Protein AF-A0A7S1FRA2-F1 (afdb_monomer)

Mean predicted aligned error: 7.59 Å

pLDDT: mean 90.01, std 19.47, range [33.03, 98.94]

Nearest PDB structures (foldseek):
  3pr7-assembly1_C  TM=8.111E-01  e=7.910E-09  Moraxella catarrhalis
  3ntn-assembly1_C  TM=6.919E-01  e=8.173E-03  Moraxella catarrhalis
  3ult-assembly2_B  TM=2.849E-01  e=5.079E-01  Lolium perenne
  3suc-assembly1_A  TM=3.340E-01  e=2.188E+00  Salasvirus phi29

Solvent-accessible surface area (backbone atoms only — not comparable to full-atom values): 10329 Å² total; per-residue (Å²): 107,67,47,54,35,88,68,21,36,63,74,50,68,43,46,31,35,6,60,7,55,58,4,27,29,50,32,34,36,49,28,38,11,51,5,39,50,3,30,27,58,27,38,32,47,28,33,7,49,5,41,50,3,28,25,55,24,35,35,46,26,34,4,54,15,45,49,2,26,26,57,24,37,34,47,25,36,5,53,4,43,52,2,29,27,57,24,36,38,41,27,36,6,51,5,46,51,2,27,28,58,24,38,32,46,26,37,9,52,5,38,50,1,32,28,59,25,39,34,44,25,34,8,50,8,44,51,2,28,26,57,23,37,34,45,24,31,5,50,16,43,50,2,26,25,45,32,35,35,45,26,34,5,51,6,46,47,1,29,26,54,25,35,35,41,27,37,10,47,6,41,49,1,32,25,56,25,35,36,45,26,34,11,56,15,42,49,1,30,28,59,26,36,34,45,28,36,15,54,4,45,47,4,35,28,69,28,40,40,50,26,37,31,62,47,62,62,23,64,47,65,55,66,60,40,64,65,86,65,88,55,65,84,74,82,57,100,87,56,101,66,87,74,76,82,74,79,70,82,77,84,81,84,87,88,134

Structure (mmCIF, N/CA/C/O backbone):
data_AF-A0A7S1FRA2-F1
#
_entry.id   AF-A0A7S1FRA2-F1
#
loop_
_atom_site.group_PDB
_atom_site.id
_atom_site.type_symbol
_atom_site.label_atom_id
_atom_site.label_alt_id
_atom_site.label_comp_id
_atom_site.label_asym_id
_atom_site.label_entity_id
_atom_site.label_seq_id
_atom_site.pdbx_PDB_ins_code
_atom_site.Cartn_x
_atom_site.Cartn_y
_atom_site.Cartn_z
_atom_site.occupancy
_atom_site.B_iso_or_equiv
_atom_site.auth_seq_id
_atom_site.auth_comp_id
_atom_site.auth_asym_id
_atom_site.auth_atom_id
_atom_site.pdbx_PDB_model_num
ATOM 1 N N . GLY A 1 1 ? 11.340 -8.658 -34.714 1.00 79.56 1 GLY A N 1
ATOM 2 C CA . GLY A 1 1 ? 12.751 -8.263 -34.506 1.00 79.56 1 GLY A CA 1
ATOM 3 C C . GLY A 1 1 ? 12.828 -7.308 -33.334 1.00 79.56 1 GLY A C 1
ATOM 4 O O . GLY A 1 1 ? 11.776 -6.976 -32.806 1.00 79.56 1 GLY A O 1
ATOM 5 N N . ASN A 1 2 ? 14.025 -6.903 -32.911 1.00 87.50 2 ASN A N 1
ATOM 6 C CA . ASN A 1 2 ? 14.169 -5.831 -31.919 1.00 87.50 2 ASN A CA 1
ATOM 7 C C . ASN A 1 2 ? 13.986 -4.463 -32.598 1.00 87.50 2 ASN A C 1
ATOM 9 O O . ASN A 1 2 ? 14.433 -4.295 -33.733 1.00 87.50 2 ASN A O 1
ATOM 13 N N . CYS A 1 3 ? 13.344 -3.517 -31.911 1.00 93.19 3 CYS A N 1
ATOM 14 C CA . CYS A 1 3 ? 12.921 -2.221 -32.446 1.00 93.19 3 CYS A CA 1
ATOM 15 C C . CYS A 1 3 ? 13.365 -1.052 -31.533 1.00 93.19 3 CYS A C 1
ATOM 17 O O . CYS A 1 3 ? 12.525 -0.496 -30.822 1.00 93.19 3 CYS A O 1
ATOM 19 N N . PRO A 1 4 ? 14.662 -0.689 -31.491 1.00 91.19 4 PRO A N 1
ATOM 20 C CA . PRO A 1 4 ? 15.100 0.586 -30.920 1.00 91.19 4 PRO A CA 1
ATOM 21 C C . PRO A 1 4 ? 14.766 1.768 -31.856 1.00 91.19 4 PRO A C 1
ATOM 23 O O . PRO A 1 4 ? 14.835 1.616 -33.078 1.00 91.19 4 PRO A O 1
ATOM 26 N N . SER A 1 5 ? 14.451 2.947 -31.310 1.00 91.38 5 SER A N 1
ATOM 27 C CA . SER A 1 5 ? 14.282 4.199 -32.074 1.00 91.38 5 SER A CA 1
ATOM 28 C C . SER A 1 5 ? 14.905 5.409 -31.372 1.00 91.38 5 SER A C 1
ATOM 30 O O . SER A 1 5 ? 14.898 5.471 -30.147 1.00 91.38 5 SER A O 1
ATOM 32 N N . GLY A 1 6 ? 15.379 6.400 -32.136 1.00 89.88 6 GLY A N 1
ATOM 33 C CA . GLY A 1 6 ? 16.029 7.590 -31.570 1.00 89.88 6 GLY A CA 1
ATOM 34 C C . GLY A 1 6 ? 17.303 7.228 -30.800 1.00 89.88 6 GLY A C 1
ATOM 35 O O . GLY A 1 6 ? 18.076 6.390 -31.261 1.00 89.88 6 GLY A O 1
ATOM 36 N N . ASP A 1 7 ? 17.476 7.812 -29.613 1.00 93.94 7 ASP A N 1
ATOM 37 C CA . ASP A 1 7 ? 18.608 7.558 -28.703 1.00 93.94 7 ASP A CA 1
ATOM 38 C C . ASP A 1 7 ? 18.431 6.281 -27.843 1.00 93.94 7 ASP A C 1
ATOM 40 O O . ASP A 1 7 ? 19.134 6.076 -26.850 1.00 93.94 7 ASP A O 1
ATOM 44 N N . ALA A 1 8 ? 17.473 5.413 -28.187 1.00 93.56 8 ALA A N 1
ATOM 45 C CA . ALA A 1 8 ? 17.188 4.187 -27.450 1.00 93.56 8 ALA A CA 1
ATOM 46 C C . ALA A 1 8 ? 18.112 3.016 -27.829 1.00 93.56 8 ALA A C 1
ATOM 48 O O . ALA A 1 8 ? 18.663 2.947 -28.929 1.00 93.56 8 ALA A O 1
ATOM 49 N N . SER A 1 9 ? 18.229 2.026 -26.939 1.00 96.19 9 SER A N 1
ATOM 50 C CA . SER A 1 9 ? 19.055 0.834 -27.170 1.00 96.19 9 SER A CA 1
ATOM 51 C C . SER A 1 9 ? 18.346 -0.481 -26.845 1.00 96.19 9 SER A C 1
ATOM 53 O O . SER A 1 9 ? 17.615 -0.606 -25.864 1.00 96.19 9 SER A O 1
ATOM 55 N N . VAL A 1 10 ? 18.609 -1.504 -27.663 1.00 95.00 10 VAL A N 1
ATOM 56 C CA . VAL A 1 10 ? 18.274 -2.901 -27.362 1.00 95.00 10 VAL A CA 1
ATOM 57 C C . VAL A 1 10 ? 19.522 -3.752 -27.587 1.00 95.00 10 VAL A C 1
ATOM 59 O O . VAL A 1 10 ? 20.010 -3.810 -28.713 1.00 95.00 10 VAL A O 1
ATOM 62 N N . THR A 1 11 ? 20.056 -4.397 -26.543 1.00 94.12 11 THR A N 1
ATOM 63 C CA . THR A 1 11 ? 21.353 -5.103 -26.638 1.00 94.12 11 THR A CA 1
ATOM 64 C C . THR A 1 11 ? 21.209 -6.541 -27.142 1.00 94.12 11 THR A C 1
ATOM 66 O O . THR A 1 11 ? 21.845 -6.918 -28.124 1.00 94.12 11 THR A O 1
ATOM 69 N N . PHE A 1 12 ? 20.364 -7.351 -26.497 1.00 93.25 12 PHE A N 1
ATOM 70 C CA . PHE A 1 12 ? 20.162 -8.766 -26.830 1.00 93.25 12 PHE A CA 1
ATOM 71 C C . PHE A 1 12 ? 18.673 -9.156 -26.811 1.00 93.25 12 PHE A C 1
ATOM 73 O O . PHE A 1 12 ? 17.787 -8.345 -26.539 1.00 93.25 12 PHE A O 1
ATOM 80 N N . GLY A 1 13 ? 18.388 -10.434 -27.076 1.00 94.38 13 GLY A N 1
ATOM 81 C CA . GLY A 1 13 ? 17.042 -10.996 -26.968 1.00 94.38 13 GLY A CA 1
ATOM 82 C C . GLY A 1 13 ? 16.200 -10.853 -28.235 1.00 94.38 13 GLY A C 1
ATOM 83 O O . GLY A 1 13 ? 16.729 -10.617 -29.324 1.00 94.38 13 GLY A O 1
ATOM 84 N N . ARG A 1 14 ? 14.885 -11.042 -28.094 1.00 97.06 14 ARG A N 1
ATOM 85 C CA . ARG A 1 14 ? 13.934 -11.121 -29.210 1.00 97.06 14 ARG A CA 1
ATOM 86 C C . ARG A 1 14 ? 12.697 -10.267 -28.943 1.00 97.06 14 ARG A C 1
ATOM 88 O O . ARG A 1 14 ? 12.144 -10.317 -27.855 1.00 97.06 14 ARG A O 1
ATOM 95 N N . GLU A 1 15 ? 12.216 -9.584 -29.981 1.00 97.38 15 GLU A N 1
ATOM 96 C CA . GLU A 1 15 ? 10.942 -8.837 -29.963 1.00 97.38 15 GLU A CA 1
ATOM 97 C C . GLU A 1 15 ? 10.902 -7.711 -28.917 1.00 97.38 15 GLU A C 1
ATOM 99 O O . GLU A 1 15 ? 9.842 -7.294 -28.477 1.00 97.38 15 GLU A O 1
ATOM 104 N N . ASN A 1 16 ? 12.062 -7.168 -28.549 1.00 97.94 16 ASN A N 1
ATOM 105 C CA . ASN A 1 16 ? 12.138 -6.059 -27.605 1.00 97.94 16 ASN A CA 1
ATOM 106 C C . ASN A 1 16 ? 11.997 -4.710 -28.323 1.00 97.94 16 ASN A C 1
ATOM 108 O O . ASN A 1 16 ? 12.571 -4.509 -29.394 1.00 97.94 16 ASN A O 1
ATOM 112 N N . THR A 1 17 ? 11.284 -3.770 -27.708 1.00 98.25 17 THR A N 1
ATOM 113 C CA . THR A 1 17 ? 11.079 -2.404 -28.207 1.00 98.25 17 THR A CA 1
ATOM 114 C C . THR A 1 17 ? 11.614 -1.398 -27.195 1.00 98.25 17 THR A C 1
ATOM 116 O O . THR A 1 17 ? 11.258 -1.459 -26.019 1.00 98.25 17 THR A O 1
ATOM 119 N N . ALA A 1 18 ? 12.442 -0.461 -27.654 1.00 98.31 18 ALA A N 1
ATOM 120 C CA . ALA A 1 18 ? 12.912 0.671 -26.858 1.00 98.31 18 ALA A CA 1
ATOM 121 C C . ALA A 1 18 ? 12.654 1.955 -27.655 1.00 98.31 18 ALA A C 1
ATOM 123 O O . ALA A 1 18 ? 13.214 2.115 -28.738 1.00 98.31 18 ALA A O 1
ATOM 124 N N . SER A 1 19 ? 11.758 2.822 -27.181 1.00 98.06 19 SER A N 1
ATOM 125 C CA . SER A 1 19 ? 11.259 3.953 -27.979 1.00 98.06 19 SER A CA 1
ATOM 126 C C . SER A 1 19 ? 11.239 5.308 -27.279 1.00 98.06 19 SER A C 1
ATOM 128 O O . SER 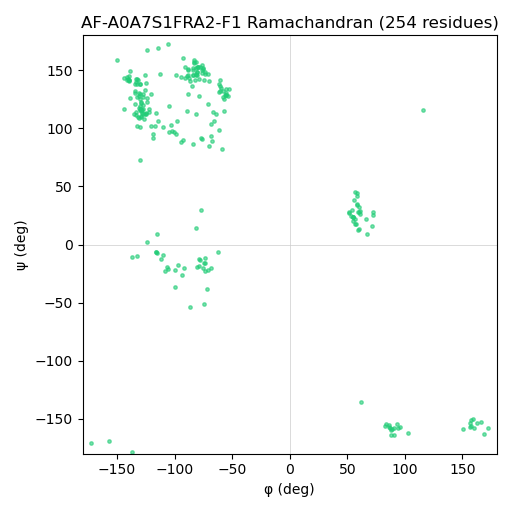A 1 19 ? 10.960 6.300 -27.942 1.00 98.06 19 SER A O 1
ATOM 130 N N . GLY A 1 20 ? 11.476 5.358 -25.965 1.00 97.19 20 GLY A N 1
ATOM 131 C CA . GLY A 1 20 ? 11.658 6.625 -25.249 1.00 97.19 20 GLY A CA 1
ATOM 132 C C . GLY A 1 20 ? 13.083 7.149 -25.410 1.00 97.19 20 GLY A C 1
ATOM 133 O O . GLY A 1 20 ? 14.008 6.355 -25.632 1.00 97.19 20 GLY A O 1
ATOM 134 N N . ASP A 1 21 ? 13.282 8.454 -25.247 1.00 97.75 21 ASP A N 1
ATOM 135 C CA . ASP A 1 21 ? 14.618 9.048 -25.332 1.00 97.75 21 ASP A CA 1
ATOM 136 C C . ASP A 1 21 ? 15.514 8.459 -24.237 1.00 97.75 21 ASP A C 1
ATOM 138 O O . ASP A 1 21 ? 15.110 8.353 -23.078 1.00 97.75 21 ASP A O 1
ATOM 142 N N . TYR A 1 22 ? 16.721 8.013 -24.598 1.00 98.19 22 TYR A N 1
ATOM 143 C CA . TYR A 1 22 ? 17.652 7.323 -23.690 1.00 98.19 22 TYR A CA 1
ATOM 144 C C . TYR A 1 22 ? 17.084 6.061 -23.011 1.00 98.19 22 TYR A C 1
ATOM 146 O O . TYR A 1 22 ? 17.577 5.639 -21.961 1.00 98.19 22 TYR A O 1
ATOM 154 N N . SER A 1 23 ? 16.042 5.446 -23.580 1.00 98.44 23 SER A N 1
ATOM 155 C CA . SER A 1 23 ? 15.497 4.189 -23.062 1.00 98.44 23 SER A CA 1
ATOM 156 C C . SER A 1 23 ? 16.378 2.985 -23.413 1.00 98.44 23 SER A C 1
ATOM 158 O O . SER A 1 23 ? 17.131 2.990 -24.392 1.00 98.44 23 SER A O 1
ATOM 160 N N . SER A 1 24 ? 16.305 1.921 -22.611 1.00 98.56 24 SER A N 1
ATOM 161 C CA . SER A 1 24 ? 17.097 0.711 -22.856 1.00 98.56 24 SER A CA 1
ATOM 162 C C . SER A 1 24 ? 16.373 -0.587 -22.513 1.00 98.56 24 SER A C 1
ATOM 164 O O . SER A 1 24 ? 15.665 -0.690 -21.511 1.00 98.56 24 SER A O 1
ATOM 166 N N . VAL A 1 25 ? 16.613 -1.614 -23.331 1.00 98.56 25 VAL A N 1
ATOM 167 C CA . VAL A 1 25 ? 16.309 -3.012 -23.007 1.00 98.56 25 VAL A CA 1
ATOM 168 C C . VAL A 1 25 ? 17.577 -3.849 -23.171 1.00 98.56 25 VAL A C 1
ATOM 170 O O . VAL A 1 25 ? 18.069 -4.040 -24.282 1.00 98.56 25 VAL A O 1
ATOM 173 N N . THR A 1 26 ? 18.128 -4.374 -22.077 1.00 97.94 26 THR A N 1
ATOM 174 C CA . THR A 1 26 ? 19.382 -5.147 -22.137 1.00 97.94 26 THR A CA 1
ATOM 175 C C . THR A 1 26 ? 19.181 -6.520 -22.787 1.00 97.94 26 THR A C 1
ATOM 177 O O . THR A 1 26 ? 20.024 -6.980 -23.554 1.00 97.94 26 THR A O 1
ATOM 180 N N . GLY A 1 27 ? 18.063 -7.196 -22.522 1.00 94.50 27 GLY A N 1
ATOM 181 C CA . GLY A 1 27 ? 17.798 -8.530 -23.060 1.00 94.50 27 GLY A CA 1
ATOM 182 C C . GLY A 1 27 ? 16.387 -9.024 -22.766 1.00 94.50 27 GLY A C 1
ATOM 183 O O . GLY A 1 27 ? 15.557 -8.278 -22.256 1.00 94.50 27 GLY A O 1
ATOM 184 N N . GLY A 1 28 ? 16.125 -10.300 -23.057 1.00 97.00 28 GLY A N 1
ATOM 185 C CA . GLY A 1 28 ? 14.833 -10.937 -22.785 1.00 97.00 28 GLY A CA 1
ATOM 186 C C . GLY A 1 28 ? 13.940 -11.100 -24.014 1.00 97.00 28 GLY A C 1
ATOM 187 O O . GLY A 1 28 ? 14.421 -11.064 -25.151 1.00 97.00 28 GLY A O 1
ATOM 188 N N . TRP A 1 29 ? 12.650 -11.325 -23.772 1.00 98.38 29 TRP A N 1
ATOM 189 C CA . TRP A 1 29 ? 11.640 -11.532 -24.809 1.00 98.38 29 TRP A CA 1
ATOM 190 C C . TRP A 1 29 ? 10.459 -10.567 -24.645 1.00 98.38 29 TRP A C 1
ATOM 192 O O . TRP A 1 29 ? 9.933 -10.422 -23.541 1.00 98.38 29 TRP A O 1
ATOM 202 N N . ASP A 1 30 ? 10.041 -9.935 -25.743 1.00 98.19 30 ASP A N 1
ATOM 203 C CA . ASP A 1 30 ? 8.799 -9.151 -25.853 1.00 98.19 30 ASP A CA 1
ATOM 204 C C . ASP A 1 30 ? 8.658 -8.019 -24.816 1.00 98.19 30 ASP A C 1
ATOM 206 O O . ASP A 1 30 ? 7.597 -7.787 -24.245 1.00 98.19 30 ASP A O 1
ATOM 210 N N . SER A 1 31 ? 9.758 -7.333 -24.493 1.00 98.38 31 SER A N 1
ATOM 211 C CA . SER A 1 31 ? 9.752 -6.239 -23.510 1.00 98.38 31 SER A CA 1
ATOM 212 C C . SER A 1 31 ? 9.695 -4.860 -24.169 1.00 98.38 31 SER A C 1
ATOM 214 O O . SER A 1 31 ? 10.274 -4.647 -25.233 1.00 98.38 31 SER A O 1
ATOM 216 N N . ILE A 1 32 ? 9.016 -3.907 -23.525 1.00 98.62 32 ILE A N 1
ATOM 217 C CA . ILE A 1 32 ? 8.743 -2.567 -24.064 1.00 98.62 32 ILE A CA 1
ATOM 218 C C . ILE A 1 32 ? 9.203 -1.485 -23.079 1.00 98.62 32 ILE A C 1
ATOM 220 O O . ILE A 1 32 ? 8.551 -1.250 -22.060 1.00 98.62 32 ILE A O 1
ATOM 224 N N . ALA A 1 33 ? 10.290 -0.790 -23.408 1.00 98.62 33 ALA A N 1
ATOM 225 C CA . ALA A 1 33 ? 10.759 0.411 -22.716 1.00 98.62 33 ALA A CA 1
ATOM 226 C C . ALA A 1 33 ? 10.377 1.657 -23.535 1.00 98.62 33 ALA A C 1
ATOM 228 O O . ALA A 1 33 ? 11.031 1.989 -24.519 1.00 98.62 33 ALA A O 1
ATOM 229 N N . SER A 1 34 ? 9.275 2.321 -23.187 1.00 98.56 34 SER A N 1
ATOM 230 C CA . SER A 1 34 ? 8.712 3.417 -23.994 1.00 98.56 34 SER A CA 1
ATOM 231 C C . SER A 1 34 ? 8.714 4.780 -23.307 1.00 98.56 34 SER A C 1
ATOM 233 O O . SER A 1 34 ? 8.309 5.755 -23.929 1.00 98.56 34 SER A O 1
ATOM 235 N N . GLY A 1 35 ? 9.093 4.855 -22.029 1.00 98.44 35 GLY A N 1
ATOM 236 C CA . GLY A 1 35 ? 9.264 6.134 -21.337 1.00 98.44 35 GLY A CA 1
ATOM 237 C C . GLY A 1 35 ? 10.676 6.687 -21.517 1.00 98.44 35 GLY A C 1
ATOM 238 O O . GLY A 1 35 ? 11.629 5.913 -21.639 1.00 98.44 35 GLY A O 1
ATOM 239 N N . ASP A 1 36 ? 10.838 8.006 -21.487 1.00 98.69 36 ASP A N 1
ATOM 240 C CA . ASP A 1 36 ? 12.174 8.614 -21.518 1.00 98.69 36 ASP A CA 1
ATOM 241 C C . ASP A 1 36 ? 12.979 8.167 -20.298 1.00 98.69 36 ASP A C 1
ATOM 243 O O . ASP A 1 36 ? 12.439 8.080 -19.193 1.00 98.69 36 ASP A O 1
ATOM 247 N N . TYR A 1 37 ? 14.256 7.850 -20.487 1.00 98.69 37 TYR A N 1
ATOM 248 C CA . TYR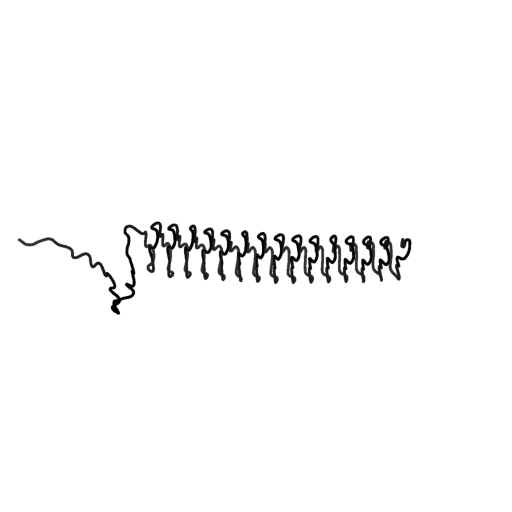 A 1 37 ? 15.145 7.285 -19.468 1.00 98.69 37 TYR A CA 1
ATOM 249 C C . TYR A 1 37 ? 14.632 5.978 -18.836 1.00 98.69 37 TYR A C 1
ATOM 251 O O . TYR A 1 37 ? 15.073 5.594 -17.750 1.00 98.69 37 TYR A O 1
ATOM 259 N N . SER A 1 38 ? 13.679 5.289 -19.475 1.00 98.75 38 SER A N 1
ATOM 260 C CA . SER A 1 38 ? 13.175 4.013 -18.968 1.00 98.75 38 SER A CA 1
ATOM 261 C C . SER A 1 38 ? 14.153 2.868 -19.225 1.00 98.75 38 SER A C 1
ATOM 263 O O . SER A 1 38 ? 14.913 2.873 -20.195 1.00 98.75 38 SER A O 1
ATOM 265 N N . SER A 1 39 ? 14.149 1.859 -18.356 1.00 98.81 39 SER A N 1
ATOM 266 C CA . SER A 1 39 ? 15.063 0.721 -18.486 1.00 98.81 39 SER A CA 1
ATOM 267 C C . SER A 1 39 ? 14.409 -0.614 -18.161 1.00 98.81 39 SER A C 1
ATOM 269 O O . SER A 1 39 ? 13.625 -0.741 -17.218 1.00 98.81 39 SER A O 1
ATOM 271 N N . ILE A 1 40 ? 14.770 -1.632 -18.941 1.00 98.81 40 ILE A N 1
ATOM 272 C CA . ILE A 1 40 ? 14.440 -3.029 -18.673 1.00 98.81 40 ILE A CA 1
ATOM 273 C C . ILE A 1 40 ? 15.713 -3.867 -18.767 1.00 98.81 40 ILE A C 1
ATOM 275 O O . ILE A 1 40 ? 16.313 -3.980 -19.834 1.00 98.81 40 ILE A O 1
ATOM 279 N N . SER A 1 41 ? 16.132 -4.493 -17.666 1.00 98.44 41 SER A N 1
ATOM 280 C CA . SER A 1 41 ? 17.376 -5.285 -17.665 1.00 98.44 41 SER A CA 1
ATOM 281 C C . SER A 1 41 ? 17.204 -6.692 -18.249 1.00 98.44 41 SER A C 1
ATOM 283 O O . SER A 1 41 ? 18.185 -7.324 -18.635 1.00 98.44 41 SER A O 1
ATOM 285 N N . GLY A 1 42 ? 15.978 -7.211 -18.331 1.00 96.81 42 GLY A N 1
ATOM 286 C CA . GLY A 1 42 ? 15.727 -8.542 -18.878 1.00 96.81 42 GLY A CA 1
ATOM 287 C C . GLY A 1 42 ? 14.317 -9.065 -18.631 1.00 96.81 42 GLY A C 1
ATOM 288 O O . GLY A 1 42 ? 13.412 -8.327 -18.244 1.00 96.81 42 GLY A O 1
ATOM 289 N N . GLY A 1 43 ? 14.153 -10.378 -18.798 1.00 98.19 43 GLY A N 1
ATOM 290 C CA . GLY A 1 43 ? 12.906 -11.085 -18.513 1.00 98.19 43 GLY A CA 1
ATOM 291 C C . GLY A 1 43 ? 11.985 -11.224 -19.724 1.00 98.19 43 GLY A C 1
ATOM 292 O O . GLY A 1 43 ? 12.448 -11.282 -20.861 1.00 98.19 43 GLY A O 1
ATOM 293 N N . GLN A 1 44 ? 10.689 -11.352 -19.466 1.00 98.62 44 GLN A N 1
ATOM 294 C CA . GLN A 1 44 ? 9.686 -11.644 -20.484 1.00 98.62 44 GLN A CA 1
ATOM 295 C C . GLN A 1 44 ? 8.470 -10.730 -20.324 1.00 98.62 44 GLN A C 1
ATOM 297 O O . GLN A 1 44 ? 7.900 -10.660 -19.238 1.00 98.62 44 GLN A O 1
ATOM 302 N N . VAL A 1 45 ? 8.022 -10.098 -21.413 1.00 98.56 45 VAL A N 1
ATOM 303 C CA . VAL A 1 45 ? 6.767 -9.321 -21.463 1.00 98.56 45 VAL A CA 1
ATOM 304 C C . VAL A 1 45 ? 6.754 -8.180 -20.430 1.00 98.56 45 VAL A C 1
ATOM 306 O O . VAL A 1 45 ? 5.734 -7.860 -19.828 1.00 98.56 45 VAL A O 1
ATOM 309 N N . ASN A 1 46 ? 7.910 -7.571 -20.164 1.00 98.81 46 ASN A N 1
ATOM 310 C CA . ASN A 1 46 ? 8.018 -6.474 -19.204 1.00 98.81 46 ASN A CA 1
ATOM 311 C C . ASN A 1 46 ? 7.754 -5.126 -19.883 1.00 98.81 46 ASN A C 1
ATOM 313 O O . ASN A 1 46 ? 8.131 -4.920 -21.036 1.00 98.81 46 ASN A O 1
ATOM 317 N N . LYS A 1 47 ? 7.146 -4.181 -19.161 1.00 98.88 47 LYS A N 1
ATOM 318 C CA . LYS A 1 47 ? 6.835 -2.842 -19.669 1.00 98.88 47 LYS A CA 1
ATOM 319 C C . LYS A 1 47 ? 7.335 -1.751 -18.727 1.00 98.88 47 LYS A C 1
ATOM 321 O O . LYS A 1 47 ? 6.905 -1.678 -17.581 1.00 98.88 47 LYS A O 1
ATOM 326 N N . ALA A 1 48 ? 8.182 -0.867 -19.234 1.00 98.81 48 ALA A N 1
ATOM 327 C CA . ALA A 1 48 ? 8.632 0.347 -18.561 1.00 98.81 48 ALA A CA 1
ATOM 328 C C . ALA A 1 48 ? 8.190 1.548 -19.411 1.00 98.81 48 ALA A C 1
ATOM 330 O O . ALA A 1 48 ? 8.852 1.921 -20.376 1.00 98.81 48 ALA A O 1
ATOM 331 N N . SER A 1 49 ? 7.005 2.095 -19.131 1.00 98.75 49 SER A N 1
ATOM 332 C CA . SER A 1 49 ? 6.385 3.132 -19.974 1.00 98.75 49 SER A CA 1
ATOM 333 C C . SER A 1 49 ? 6.334 4.518 -19.341 1.00 98.75 49 SER A C 1
ATOM 335 O O . SER A 1 49 ? 5.969 5.471 -20.020 1.00 98.75 49 SER A O 1
ATOM 337 N N . GLY A 1 50 ? 6.667 4.642 -18.056 1.00 98.62 50 GLY A N 1
ATOM 338 C CA . GLY A 1 50 ? 6.802 5.942 -17.402 1.00 98.62 50 GLY A CA 1
ATOM 339 C C . GLY A 1 50 ? 8.182 6.555 -17.638 1.00 98.62 50 GLY A C 1
ATOM 340 O O . GLY A 1 50 ? 9.167 5.829 -17.792 1.00 98.62 50 GLY A O 1
ATOM 341 N N . GLN A 1 51 ? 8.279 7.883 -17.620 1.00 98.81 51 GLN A N 1
ATOM 342 C CA . GLN A 1 51 ? 9.581 8.553 -17.606 1.00 98.81 51 GLN A CA 1
ATOM 343 C C . GLN A 1 51 ? 10.380 8.128 -16.362 1.00 98.81 51 GLN A C 1
ATOM 345 O O . GLN A 1 51 ? 9.831 8.053 -15.259 1.00 98.81 51 GLN A O 1
ATOM 350 N N . SER A 1 52 ? 11.661 7.814 -16.544 1.00 98.81 52 SER A N 1
ATOM 351 C CA . SER A 1 52 ? 12.566 7.281 -15.517 1.00 98.81 52 SER A CA 1
ATOM 352 C C . SER A 1 52 ? 12.044 6.012 -14.827 1.00 98.81 52 SER A C 1
ATOM 354 O O . SER A 1 52 ? 12.403 5.731 -13.683 1.00 98.81 52 SER A O 1
ATOM 356 N N . SER A 1 53 ? 11.157 5.259 -15.487 1.00 98.88 53 SER A N 1
ATOM 357 C CA . SER A 1 53 ? 10.646 3.997 -14.948 1.00 98.88 53 SER A CA 1
ATOM 358 C C . SER A 1 53 ? 11.631 2.849 -15.157 1.00 98.88 53 SER A C 1
ATOM 360 O O . SER A 1 53 ? 12.430 2.853 -16.095 1.00 98.88 53 SER A O 1
ATOM 362 N N . SER A 1 54 ? 11.589 1.843 -14.289 1.00 98.88 54 SER A N 1
ATOM 363 C CA . SER A 1 54 ? 12.500 0.700 -14.390 1.00 98.88 54 SER A CA 1
ATOM 364 C C . SER A 1 54 ? 11.822 -0.628 -14.093 1.00 98.88 54 SER A C 1
ATOM 366 O O . SER A 1 54 ? 11.000 -0.743 -13.182 1.00 98.88 54 SER A O 1
ATOM 368 N N . VAL A 1 55 ? 12.206 -1.653 -14.852 1.00 98.88 55 VAL A N 1
ATOM 369 C CA . VAL A 1 55 ? 11.887 -3.050 -14.555 1.00 98.88 55 VAL A CA 1
ATOM 370 C C . VAL A 1 55 ? 13.168 -3.879 -14.607 1.00 98.88 55 VAL A C 1
ATOM 372 O O . VAL A 1 55 ? 13.724 -4.116 -15.676 1.00 98.88 55 VAL A O 1
ATOM 375 N N . SER A 1 56 ? 13.662 -4.356 -13.464 1.00 98.69 56 SER A N 1
ATOM 376 C CA . SER A 1 56 ? 14.940 -5.092 -13.437 1.00 98.69 56 SER A CA 1
ATOM 377 C C . SER A 1 56 ? 14.842 -6.511 -14.015 1.00 98.69 56 SER A C 1
ATOM 379 O O . SER A 1 56 ? 15.858 -7.121 -14.329 1.00 98.69 56 SER A O 1
ATOM 381 N N . GLY A 1 57 ? 13.638 -7.066 -14.168 1.00 98.06 57 GLY A N 1
ATOM 382 C CA . GLY A 1 57 ? 13.446 -8.386 -14.764 1.00 98.06 57 GLY A CA 1
ATOM 383 C C . GLY A 1 57 ? 12.104 -9.022 -14.421 1.00 98.06 57 GLY A C 1
ATOM 384 O O . GLY A 1 57 ? 11.153 -8.342 -14.038 1.00 98.06 57 GLY A O 1
ATOM 385 N N . GLY A 1 58 ? 12.037 -10.350 -14.530 1.00 98.69 58 GLY A N 1
ATOM 386 C CA . GLY A 1 58 ? 10.836 -11.133 -14.230 1.00 98.69 58 GLY A CA 1
ATOM 387 C C . GLY A 1 58 ? 9.896 -11.297 -15.426 1.00 98.69 58 GLY A C 1
ATOM 388 O O . GLY A 1 58 ? 10.334 -11.184 -16.572 1.00 98.69 58 GLY A O 1
ATOM 389 N N . ILE A 1 59 ? 8.629 -11.614 -15.157 1.00 98.88 59 ILE A N 1
ATOM 390 C CA . ILE A 1 59 ? 7.626 -11.942 -16.180 1.00 98.88 59 ILE A CA 1
ATOM 391 C C . ILE A 1 59 ? 6.422 -11.009 -16.038 1.00 98.88 59 ILE A C 1
ATOM 393 O O . ILE A 1 59 ? 5.804 -10.954 -14.978 1.00 98.88 59 ILE A O 1
ATOM 397 N N . SER A 1 60 ? 6.036 -10.325 -17.112 1.00 98.75 60 SER A N 1
ATOM 398 C CA . SER A 1 60 ? 4.811 -9.516 -17.162 1.00 98.75 60 SER A CA 1
ATOM 399 C C . SER A 1 60 ? 4.738 -8.405 -16.109 1.00 98.75 60 SER A C 1
ATOM 401 O O . SER A 1 60 ? 3.662 -8.099 -15.597 1.00 98.75 60 SER A O 1
ATOM 403 N N . ASN A 1 61 ? 5.872 -7.796 -15.764 1.00 98.94 61 ASN A N 1
ATOM 404 C CA . ASN A 1 61 ? 5.919 -6.665 -14.841 1.00 98.94 61 ASN A CA 1
ATOM 405 C C . ASN A 1 61 ? 5.721 -5.339 -15.585 1.00 98.94 61 ASN A C 1
ATOM 407 O O . ASN A 1 61 ? 6.209 -5.167 -16.699 1.00 98.94 61 ASN A O 1
ATOM 411 N N . THR A 1 62 ? 5.030 -4.385 -14.964 1.00 98.94 62 THR A N 1
ATOM 412 C CA . THR A 1 62 ? 4.748 -3.064 -15.540 1.00 98.94 62 THR A CA 1
ATOM 413 C C . THR A 1 62 ? 5.120 -1.944 -14.570 1.00 98.94 62 THR A C 1
ATOM 415 O O . THR A 1 62 ? 4.573 -1.871 -13.473 1.00 98.94 62 THR A O 1
ATOM 418 N N . ALA A 1 63 ? 5.991 -1.034 -15.000 1.00 98.94 63 ALA A N 1
ATOM 419 C CA . ALA A 1 63 ? 6.261 0.253 -14.366 1.00 98.94 63 ALA A CA 1
ATOM 420 C C . ALA A 1 63 ? 5.797 1.372 -15.317 1.00 98.94 63 ALA A C 1
ATOM 422 O O . ALA A 1 63 ? 6.398 1.588 -16.370 1.00 98.94 63 ALA A O 1
ATOM 423 N N . SER A 1 64 ? 4.677 2.038 -15.018 1.00 98.81 64 SER A N 1
ATOM 424 C CA . SER A 1 64 ? 3.978 2.888 -16.000 1.00 98.81 64 SER A CA 1
ATOM 425 C C . SER A 1 64 ? 3.916 4.377 -15.671 1.00 98.81 64 SER A C 1
ATOM 427 O O . SER A 1 64 ? 3.447 5.146 -16.505 1.00 98.81 64 SER A O 1
ATOM 429 N N . ALA A 1 65 ? 4.364 4.795 -14.488 1.00 98.81 65 ALA A N 1
ATOM 430 C CA . ALA A 1 65 ? 4.342 6.192 -14.046 1.00 98.81 65 ALA A CA 1
ATOM 431 C C . ALA A 1 65 ? 5.753 6.770 -13.860 1.00 98.81 65 ALA A C 1
ATOM 433 O O . ALA A 1 65 ? 6.745 6.035 -13.886 1.00 98.81 65 ALA A O 1
ATOM 434 N N . PHE A 1 66 ? 5.845 8.090 -13.670 1.00 98.88 66 PHE A N 1
ATOM 435 C C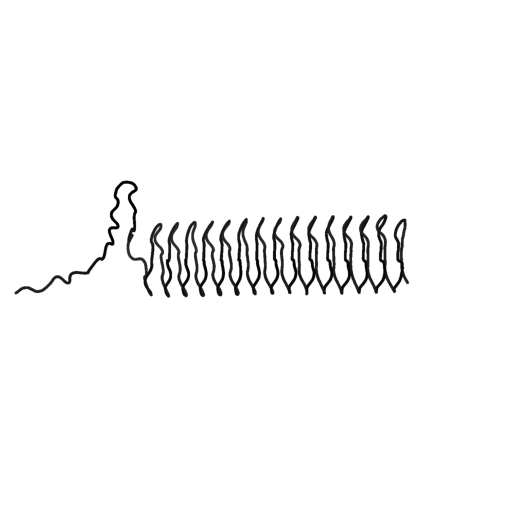A . PHE A 1 66 ? 7.118 8.779 -13.447 1.00 98.88 66 PHE A CA 1
ATOM 436 C C . PHE A 1 66 ? 7.875 8.182 -12.256 1.00 98.88 66 PHE A C 1
ATOM 438 O O . PHE A 1 66 ? 7.304 8.040 -11.170 1.00 98.88 66 PHE A O 1
ATOM 445 N N . ALA A 1 67 ? 9.148 7.845 -12.470 1.00 98.88 67 ALA A N 1
ATOM 446 C CA . ALA A 1 67 ? 10.038 7.257 -11.467 1.00 98.88 67 ALA A CA 1
ATOM 447 C C . ALA A 1 67 ? 9.452 6.016 -10.755 1.00 98.88 67 ALA A C 1
ATOM 449 O O . ALA A 1 67 ? 9.769 5.746 -9.597 1.00 98.88 67 ALA A O 1
ATOM 450 N N . SER A 1 68 ? 8.570 5.271 -11.431 1.00 98.94 68 SER A N 1
ATOM 451 C CA . SER A 1 68 ? 8.035 4.005 -10.918 1.00 98.94 68 SER A CA 1
ATOM 452 C C . SER A 1 68 ? 9.019 2.855 -11.139 1.00 98.94 68 SER A C 1
ATOM 454 O O . SER A 1 68 ? 9.777 2.847 -12.110 1.00 98.94 68 SER A O 1
ATOM 456 N N . SER A 1 69 ? 9.025 1.864 -10.249 1.00 98.94 69 SER A N 1
ATOM 457 C CA . SER A 1 69 ? 9.973 0.748 -10.343 1.00 98.94 69 SER A CA 1
ATOM 458 C C . SER A 1 69 ? 9.367 -0.601 -9.982 1.00 98.94 69 SER A C 1
ATOM 460 O O . SER A 1 69 ? 8.573 -0.725 -9.047 1.00 98.94 69 SER A O 1
ATOM 462 N N . VAL A 1 70 ? 9.790 -1.635 -10.709 1.00 98.94 70 VAL A N 1
ATOM 463 C CA . VAL A 1 70 ? 9.554 -3.033 -10.350 1.00 98.94 70 VAL A CA 1
ATOM 464 C C . VAL A 1 70 ? 10.873 -3.800 -10.383 1.00 98.94 70 VAL A C 1
ATOM 466 O O . VAL A 1 70 ? 11.475 -3.967 -11.441 1.00 98.94 70 VAL A O 1
ATOM 469 N N . SER A 1 71 ? 11.339 -4.312 -9.244 1.00 98.81 71 SER A N 1
ATOM 470 C CA . SER A 1 71 ? 12.642 -5.003 -9.194 1.00 98.81 71 SER A CA 1
ATOM 471 C C . SER A 1 71 ? 12.596 -6.448 -9.716 1.00 98.81 71 SER A C 1
ATOM 473 O O . SER A 1 71 ? 13.638 -7.054 -9.943 1.00 98.81 71 SER A O 1
ATOM 475 N N . GLY A 1 72 ? 11.411 -7.029 -9.923 1.00 98.38 72 GLY A N 1
ATOM 476 C CA . GLY A 1 72 ? 11.261 -8.370 -10.493 1.00 98.38 72 GLY A CA 1
ATOM 477 C C . GLY A 1 72 ? 9.928 -9.032 -10.151 1.00 98.38 72 GLY A C 1
ATOM 478 O O . GLY A 1 72 ? 8.948 -8.362 -9.834 1.00 98.38 72 GLY A O 1
ATOM 479 N N . GLY A 1 73 ? 9.898 -10.367 -10.184 1.00 98.75 73 GLY A N 1
ATOM 480 C CA . GLY A 1 73 ? 8.701 -11.164 -9.890 1.00 98.75 73 GLY A CA 1
ATOM 481 C C . GLY A 1 73 ? 7.807 -11.398 -11.110 1.00 98.75 73 GLY A C 1
ATOM 482 O O . GLY A 1 73 ? 8.290 -11.349 -12.243 1.00 98.75 73 GLY A O 1
ATOM 483 N N . ALA A 1 74 ? 6.529 -11.691 -10.874 1.00 98.88 74 ALA A N 1
ATOM 484 C CA . ALA A 1 74 ? 5.555 -11.988 -11.917 1.00 98.88 74 ALA A CA 1
ATOM 485 C C . ALA A 1 74 ? 4.302 -11.113 -11.790 1.00 98.88 74 ALA A C 1
ATOM 487 O O . ALA A 1 74 ? 3.694 -11.045 -10.724 1.00 98.88 74 ALA A O 1
ATOM 488 N N . GLY A 1 75 ? 3.888 -10.465 -12.880 1.00 98.81 75 GLY A N 1
ATOM 489 C CA . GLY A 1 75 ? 2.611 -9.748 -12.949 1.00 98.81 75 GLY A CA 1
ATOM 490 C C . GLY A 1 75 ? 2.502 -8.518 -12.042 1.00 98.81 75 GLY A C 1
ATOM 491 O O . GLY A 1 75 ? 1.389 -8.143 -11.679 1.00 98.81 75 GLY A O 1
ATOM 492 N N . ASN A 1 76 ? 3.617 -7.919 -11.620 1.00 98.94 76 ASN A N 1
ATOM 493 C CA . ASN A 1 76 ? 3.602 -6.765 -10.721 1.00 98.94 76 ASN A CA 1
ATOM 494 C C . ASN A 1 76 ? 3.345 -5.453 -11.480 1.00 98.94 76 ASN A C 1
ATOM 496 O O . ASN A 1 76 ? 3.811 -5.276 -12.604 1.00 98.94 76 ASN A O 1
ATOM 500 N N . LEU A 1 77 ? 2.644 -4.514 -10.844 1.00 98.94 77 LEU A N 1
ATOM 501 C CA . LEU A 1 77 ? 2.271 -3.213 -11.397 1.00 98.94 77 LEU A CA 1
ATOM 502 C C . LEU A 1 77 ? 2.688 -2.077 -10.454 1.00 98.94 77 LEU A C 1
ATOM 504 O O . LEU A 1 77 ? 2.150 -1.956 -9.356 1.00 98.94 77 LEU A O 1
ATOM 508 N N . ALA A 1 78 ? 3.591 -1.211 -10.908 1.00 98.94 78 ALA A N 1
ATOM 509 C CA . ALA A 1 78 ? 3.909 0.075 -10.292 1.00 98.94 78 ALA A CA 1
ATOM 510 C C . ALA A 1 78 ? 3.396 1.204 -11.203 1.00 98.94 78 ALA A C 1
ATOM 512 O O . ALA A 1 78 ? 3.991 1.506 -12.238 1.00 98.94 78 ALA A O 1
ATOM 513 N N . SER A 1 79 ? 2.254 1.800 -10.861 1.00 98.88 79 SER A N 1
ATOM 514 C CA . SER A 1 79 ? 1.562 2.786 -11.708 1.00 98.88 79 SER A CA 1
ATOM 515 C C . SER A 1 79 ? 1.310 4.132 -11.028 1.00 98.88 79 SER A C 1
ATOM 517 O O . SER A 1 79 ? 0.692 5.005 -11.631 1.00 98.88 79 SER A O 1
ATOM 519 N N . GLY A 1 80 ? 1.770 4.312 -9.788 1.00 98.88 80 GLY A N 1
ATOM 520 C CA . GLY A 1 80 ? 1.807 5.613 -9.120 1.00 98.88 80 GLY A CA 1
ATOM 521 C C . GLY A 1 80 ? 3.130 6.344 -9.362 1.00 98.88 80 GLY A C 1
ATOM 522 O O . GLY A 1 80 ? 4.170 5.715 -9.568 1.00 98.88 80 GLY A O 1
ATOM 523 N N . TYR A 1 81 ? 3.122 7.675 -9.310 1.00 98.88 81 TYR A N 1
ATOM 524 C CA . TYR A 1 81 ? 4.359 8.468 -9.324 1.00 98.88 81 TYR A CA 1
ATOM 525 C C . TYR A 1 81 ? 5.238 8.059 -8.141 1.00 98.88 81 TYR A C 1
ATOM 527 O O . TYR A 1 81 ? 4.720 7.939 -7.033 1.00 98.88 81 TYR A O 1
ATOM 535 N N . TYR A 1 82 ? 6.531 7.816 -8.370 1.00 98.88 82 TYR A N 1
ATOM 536 C CA . TYR A 1 82 ? 7.478 7.328 -7.352 1.00 98.88 82 TYR A CA 1
ATOM 537 C C . TYR A 1 82 ? 7.082 5.996 -6.685 1.00 98.88 82 TYR A C 1
ATOM 539 O O . TYR A 1 82 ? 7.572 5.665 -5.605 1.00 98.88 82 TYR A O 1
ATOM 547 N N . SER A 1 83 ? 6.167 5.233 -7.291 1.00 98.94 83 SER A N 1
ATOM 548 C CA . SER A 1 83 ? 5.731 3.954 -6.729 1.00 98.94 83 SER A CA 1
ATOM 549 C C . SER A 1 83 ? 6.772 2.854 -6.927 1.00 98.94 83 SER A C 1
ATOM 551 O O . SER A 1 83 ? 7.545 2.866 -7.889 1.00 98.94 83 SER A O 1
ATOM 553 N N . SER A 1 84 ? 6.788 1.872 -6.028 1.00 98.94 84 SER A N 1
ATOM 554 C CA . SER A 1 84 ? 7.713 0.743 -6.138 1.00 98.94 84 SER A CA 1
ATOM 555 C C . SER A 1 84 ? 7.081 -0.594 -5.772 1.00 98.94 84 SER A C 1
ATOM 557 O O . SER A 1 84 ? 6.313 -0.715 -4.815 1.00 98.94 84 SER A O 1
ATOM 559 N N . VAL A 1 85 ? 7.453 -1.626 -6.527 1.00 98.94 85 VAL A N 1
ATOM 560 C CA . VAL A 1 85 ? 7.212 -3.024 -6.169 1.00 98.94 85 VAL A CA 1
ATOM 561 C C . VAL A 1 85 ? 8.538 -3.779 -6.189 1.00 98.94 85 VAL A C 1
ATOM 563 O O . VAL A 1 85 ? 9.135 -3.976 -7.245 1.00 98.94 85 VAL A O 1
ATOM 566 N N . SER A 1 86 ? 9.015 -4.245 -5.035 1.00 98.81 86 SER A N 1
ATOM 567 C CA . SER A 1 86 ? 10.318 -4.931 -4.968 1.00 98.81 86 SER A CA 1
ATOM 568 C C . SER A 1 86 ? 10.284 -6.360 -5.532 1.00 98.81 86 SER A C 1
ATOM 570 O O . SER A 1 86 ? 11.327 -6.936 -5.819 1.00 98.81 86 SER A O 1
ATOM 572 N N . GLY A 1 87 ? 9.101 -6.957 -5.705 1.00 98.31 87 GLY A N 1
ATOM 573 C CA . GLY A 1 87 ? 8.940 -8.266 -6.338 1.00 98.31 87 GLY A CA 1
ATOM 574 C C . GLY A 1 87 ? 7.649 -8.976 -5.937 1.00 98.31 87 GLY A C 1
ATOM 575 O O . GLY A 1 87 ? 6.693 -8.350 -5.480 1.00 98.31 87 GLY A O 1
ATOM 576 N N . GLY A 1 88 ? 7.633 -10.305 -6.072 1.00 98.69 88 GLY A N 1
ATOM 577 C CA . GLY A 1 88 ? 6.484 -11.149 -5.730 1.00 98.69 88 GLY A CA 1
ATOM 578 C C . GLY A 1 88 ? 5.558 -11.447 -6.912 1.00 98.69 88 GLY A C 1
ATOM 579 O O . GLY A 1 88 ? 5.998 -11.393 -8.059 1.00 98.69 88 GLY A O 1
ATOM 580 N N . ASP A 1 89 ? 4.307 -11.804 -6.616 1.00 98.88 89 ASP A N 1
ATOM 581 C CA . ASP A 1 89 ? 3.305 -12.263 -7.591 1.00 98.88 89 ASP A CA 1
ATOM 582 C C . ASP A 1 89 ? 2.050 -11.374 -7.574 1.00 98.88 89 ASP A C 1
ATOM 584 O O . ASP A 1 89 ? 1.298 -11.354 -6.597 1.00 98.88 89 ASP A O 1
ATOM 588 N N . VAL A 1 90 ? 1.786 -10.660 -8.666 1.00 98.81 90 VAL A N 1
ATOM 589 C CA . VAL A 1 90 ? 0.576 -9.845 -8.870 1.00 98.81 90 VAL A CA 1
ATOM 590 C C . VAL A 1 90 ? 0.389 -8.756 -7.804 1.00 98.81 90 VAL A C 1
ATOM 592 O O . VAL A 1 90 ? -0.701 -8.572 -7.263 1.00 98.81 90 VAL A O 1
ATOM 595 N N . ASN A 1 91 ? 1.450 -8.038 -7.446 1.00 98.94 91 ASN A N 1
ATOM 596 C CA . ASN A 1 91 ? 1.360 -6.892 -6.540 1.00 98.94 91 ASN A CA 1
ATOM 597 C C . ASN A 1 91 ? 1.095 -5.586 -7.305 1.00 98.94 91 ASN A C 1
ATOM 599 O O . ASN A 1 91 ? 1.602 -5.391 -8.403 1.00 98.94 91 ASN A O 1
ATOM 603 N N . GLU A 1 92 ? 0.328 -4.678 -6.705 1.00 98.94 92 GLU A N 1
ATOM 604 C CA . GLU A 1 92 ? -0.051 -3.378 -7.266 1.00 98.94 92 GLU A CA 1
ATOM 605 C C . GLU A 1 92 ? 0.368 -2.248 -6.311 1.00 98.94 92 GLU A C 1
ATOM 607 O O . GLU A 1 92 ? -0.085 -2.211 -5.164 1.00 98.94 92 GLU A O 1
ATOM 612 N N . ALA A 1 93 ? 1.183 -1.311 -6.794 1.00 98.94 93 ALA A N 1
ATOM 613 C CA . ALA A 1 93 ? 1.483 -0.026 -6.166 1.00 98.94 93 ALA A CA 1
ATOM 614 C C . ALA A 1 93 ? 1.024 1.104 -7.108 1.00 98.94 93 ALA A C 1
ATOM 616 O O . ALA A 1 93 ? 1.720 1.460 -8.060 1.00 98.94 93 ALA A O 1
ATOM 617 N N . SER A 1 94 ? -0.185 1.628 -6.895 1.00 98.88 94 SER A N 1
ATOM 618 C CA . SER A 1 94 ? -0.839 2.584 -7.807 1.00 98.88 94 SER A CA 1
ATOM 619 C C . SER A 1 94 ? -1.077 3.976 -7.210 1.00 98.88 94 SER A C 1
ATOM 621 O O . SER A 1 94 ? -1.433 4.897 -7.942 1.00 98.88 94 SER A O 1
ATOM 623 N N . GLY A 1 95 ? -0.825 4.170 -5.912 1.00 98.88 95 GLY A N 1
ATOM 624 C CA . GLY A 1 95 ? -0.844 5.493 -5.277 1.00 98.88 95 GLY A CA 1
ATOM 625 C C . GLY A 1 95 ? 0.468 6.269 -5.456 1.00 98.88 95 GLY A C 1
ATOM 626 O O . GLY A 1 95 ? 1.529 5.670 -5.650 1.00 98.88 95 GLY A O 1
ATOM 627 N N . PHE A 1 96 ? 0.416 7.602 -5.353 1.00 98.88 96 PHE A N 1
ATOM 628 C CA . PHE A 1 96 ? 1.616 8.452 -5.306 1.00 98.88 96 PHE A CA 1
ATOM 629 C C . PHE A 1 96 ? 2.529 8.013 -4.153 1.00 98.88 96 PHE A C 1
ATOM 631 O O . PHE A 1 96 ? 2.052 7.845 -3.035 1.00 98.88 96 PHE A O 1
ATOM 638 N N . SER A 1 97 ? 3.813 7.775 -4.419 1.00 98.88 97 SER A N 1
ATOM 639 C CA . SER A 1 97 ? 4.804 7.272 -3.454 1.00 98.88 97 SER A CA 1
ATOM 640 C C . SER A 1 97 ? 4.369 6.004 -2.702 1.00 98.88 97 SER A C 1
ATOM 642 O O . SER A 1 97 ? 4.778 5.770 -1.564 1.00 98.88 97 SER A O 1
ATOM 644 N N . SER A 1 98 ? 3.508 5.182 -3.310 1.00 98.94 98 SER A N 1
ATOM 645 C CA . SER A 1 98 ? 3.074 3.913 -2.721 1.00 98.94 98 SER A CA 1
ATOM 646 C C . SER A 1 98 ? 4.1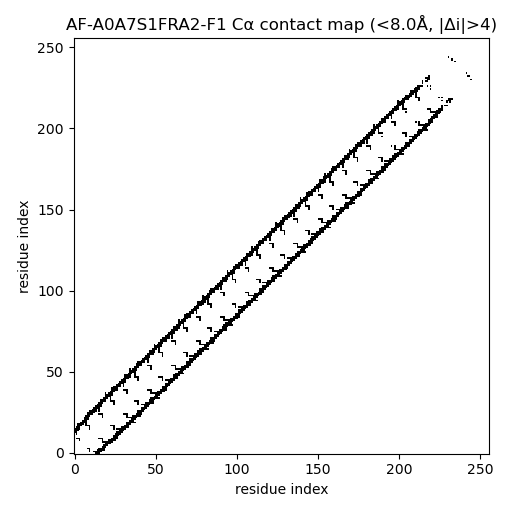16 2.810 -2.911 1.00 98.94 98 SER A C 1
ATOM 648 O O . SER A 1 98 ? 4.892 2.820 -3.869 1.00 98.94 98 SER A O 1
ATOM 650 N N . SER A 1 99 ? 4.145 1.834 -2.005 1.00 98.94 99 SER A N 1
ATOM 651 C CA . SER A 1 99 ? 5.124 0.747 -2.067 1.00 98.94 99 SER A CA 1
ATOM 652 C C . SER A 1 99 ? 4.561 -0.613 -1.673 1.00 98.94 99 SER A C 1
ATOM 654 O O . SER A 1 99 ? 3.748 -0.745 -0.752 1.00 98.94 99 SER A O 1
ATOM 656 N N . VAL A 1 100 ? 5.046 -1.647 -2.363 1.00 98.94 100 VAL A N 1
ATOM 657 C CA . VAL A 1 100 ? 4.866 -3.047 -1.979 1.00 98.94 100 VAL A CA 1
ATOM 658 C C . VAL A 1 100 ? 6.217 -3.758 -1.973 1.00 98.94 100 VAL A C 1
ATOM 660 O O . VAL A 1 100 ? 6.832 -3.955 -3.018 1.00 98.94 100 VAL A O 1
ATOM 663 N N . SER A 1 101 ? 6.679 -4.202 -0.805 1.00 98.81 101 SER A N 1
ATOM 664 C CA . SER A 1 101 ? 7.996 -4.851 -0.686 1.00 98.81 101 SER A CA 1
ATOM 665 C C . SER A 1 101 ? 8.011 -6.310 -1.166 1.00 98.81 101 SER A C 1
ATOM 667 O O . SER A 1 101 ? 9.078 -6.887 -1.352 1.00 98.81 101 SER A O 1
ATOM 669 N N . GLY A 1 102 ? 6.848 -6.931 -1.384 1.00 98.50 102 GLY A N 1
ATOM 670 C CA . GLY A 1 102 ? 6.746 -8.273 -1.960 1.00 98.50 102 GLY A CA 1
ATOM 671 C C . GLY A 1 102 ? 5.448 -8.997 -1.611 1.00 98.50 102 GLY A C 1
ATOM 672 O O . GLY A 1 102 ? 4.421 -8.383 -1.314 1.00 98.50 102 GLY A O 1
ATOM 673 N N . GLY A 1 103 ? 5.496 -10.331 -1.616 1.00 98.75 103 GLY A N 1
ATOM 674 C CA . GLY A 1 103 ? 4.335 -11.183 -1.349 1.00 98.75 103 GLY A CA 1
ATOM 675 C C . GLY A 1 103 ? 3.467 -11.410 -2.586 1.00 98.75 103 GLY A C 1
ATOM 676 O O . GLY A 1 103 ? 3.974 -11.370 -3.705 1.00 98.75 103 GLY A O 1
ATOM 677 N N . GLY A 1 104 ? 2.177 -11.690 -2.389 1.00 98.75 104 GLY A N 1
ATOM 678 C CA . GLY A 1 104 ? 1.269 -12.018 -3.489 1.00 98.75 104 GLY A CA 1
ATOM 679 C C . GLY A 1 104 ? -0.070 -11.291 -3.430 1.00 98.75 104 GLY A C 1
ATOM 680 O O . GLY A 1 104 ? -0.755 -11.339 -2.406 1.00 98.75 104 GLY A O 1
ATOM 681 N N . LYS A 1 105 ? -0.512 -10.702 -4.543 1.00 98.88 105 LYS A N 1
ATOM 682 C CA . LYS A 1 105 ? -1.834 -10.061 -4.683 1.00 98.88 105 LYS A CA 1
ATOM 683 C C . LYS A 1 105 ? -2.058 -8.881 -3.733 1.00 98.88 105 LYS A C 1
ATOM 685 O O . LYS A 1 105 ? -3.193 -8.632 -3.326 1.00 98.88 105 LYS A O 1
ATOM 690 N N . ASN A 1 106 ? -0.999 -8.183 -3.332 1.00 98.94 106 ASN A N 1
ATOM 691 C CA . ASN A 1 106 ? -1.092 -7.014 -2.456 1.00 98.94 106 ASN A CA 1
ATOM 692 C C . ASN A 1 106 ? -1.409 -5.744 -3.258 1.00 98.94 106 ASN A C 1
ATOM 694 O O . ASN A 1 106 ? -0.970 -5.615 -4.394 1.00 98.94 106 ASN A O 1
ATOM 698 N N . ARG A 1 107 ? -2.174 -4.812 -2.674 1.00 98.94 107 ARG A N 1
ATOM 699 C CA . ARG A 1 107 ? -2.628 -3.578 -3.343 1.00 98.94 107 ARG A CA 1
ATOM 700 C C . ARG A 1 107 ? -2.410 -2.335 -2.481 1.00 98.94 107 ARG A C 1
ATOM 702 O O . ARG A 1 107 ? -3.195 -2.086 -1.564 1.00 98.94 107 ARG A O 1
ATOM 709 N N . ALA A 1 108 ? -1.377 -1.556 -2.776 1.00 98.94 108 ALA A N 1
ATOM 710 C CA . ALA A 1 108 ? -1.124 -0.242 -2.193 1.00 98.94 108 ALA A CA 1
ATOM 711 C C . ALA A 1 108 ? -1.623 0.846 -3.161 1.00 98.94 108 ALA A C 1
ATOM 713 O O . ALA A 1 108 ? -0.933 1.218 -4.106 1.00 98.94 108 ALA A O 1
ATOM 714 N N . THR A 1 109 ? -2.853 1.323 -2.963 1.00 98.88 109 THR A N 1
ATOM 715 C CA . THR A 1 109 ? -3.509 2.272 -3.888 1.00 98.88 109 THR A CA 1
ATOM 716 C C . THR A 1 109 ? -3.712 3.661 -3.291 1.00 98.88 109 THR A C 1
ATOM 718 O O . THR A 1 109 ? -4.070 4.588 -4.010 1.00 98.88 109 THR A O 1
ATOM 721 N N . GLY A 1 110 ? -3.534 3.811 -1.977 1.00 98.81 110 GLY A N 1
ATOM 722 C CA . GLY A 1 110 ? -3.503 5.123 -1.339 1.00 98.81 110 GLY A CA 1
ATOM 723 C C . GLY A 1 110 ? -2.185 5.847 -1.614 1.00 98.81 110 GLY A C 1
ATOM 724 O O . GLY A 1 110 ? -1.144 5.216 -1.790 1.00 98.81 110 GLY A O 1
ATOM 725 N N . GLU A 1 111 ? -2.216 7.174 -1.627 1.00 98.88 111 GLU A N 1
ATOM 726 C CA . GLU A 1 111 ? -0.994 7.983 -1.596 1.00 98.88 111 GLU A CA 1
ATOM 727 C C . GLU A 1 111 ? -0.196 7.690 -0.315 1.00 98.88 111 GLU A C 1
ATOM 729 O O . GLU A 1 111 ? -0.776 7.545 0.762 1.00 98.88 111 GLU A O 1
ATOM 734 N N . GLU A 1 112 ? 1.121 7.540 -0.451 1.00 98.88 112 GLU A N 1
ATOM 735 C CA . GLU A 1 112 ? 2.061 7.129 0.600 1.00 98.88 112 GLU A CA 1
ATOM 736 C C . GLU A 1 112 ? 1.678 5.797 1.282 1.00 98.88 112 GLU A C 1
ATOM 738 O O . GLU A 1 112 ? 2.092 5.508 2.407 1.00 98.88 112 GLU A O 1
ATOM 743 N N . ALA A 1 113 ? 0.855 4.968 0.629 1.00 98.88 113 ALA A N 1
ATOM 744 C CA . ALA A 1 113 ? 0.449 3.685 1.181 1.00 98.88 113 ALA A CA 1
ATOM 745 C C . ALA A 1 113 ? 1.586 2.658 1.104 1.00 98.88 113 ALA A C 1
ATOM 747 O O . ALA A 1 113 ? 2.290 2.567 0.097 1.00 98.88 113 ALA A O 1
ATOM 748 N N . SER A 1 114 ? 1.727 1.831 2.139 1.00 98.94 114 SER A N 1
ATOM 749 C CA . SER A 1 114 ? 2.783 0.815 2.206 1.00 98.94 114 SER A CA 1
ATOM 750 C C . SER A 1 114 ? 2.250 -0.568 2.562 1.00 98.94 114 SER A C 1
ATOM 752 O O . SER A 1 114 ? 1.400 -0.737 3.444 1.00 98.94 114 SER A O 1
ATOM 754 N N . ILE A 1 115 ? 2.772 -1.586 1.875 1.00 98.94 115 ILE A N 1
ATOM 755 C CA . ILE A 1 115 ?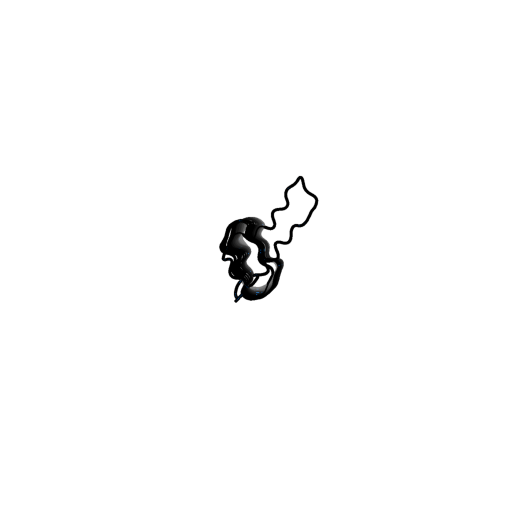 2.573 -2.991 2.232 1.00 98.94 115 ILE A CA 1
ATOM 756 C C . ILE A 1 115 ? 3.922 -3.705 2.252 1.00 98.94 115 ILE A C 1
ATOM 758 O O . ILE A 1 115 ? 4.566 -3.850 1.217 1.00 98.94 115 ILE A O 1
ATOM 762 N N . LEU A 1 116 ? 4.338 -4.217 3.413 1.00 98.81 116 LEU A N 1
ATOM 763 C CA . LEU A 1 116 ? 5.644 -4.889 3.523 1.00 98.81 116 LEU A CA 1
ATOM 764 C C . LEU A 1 116 ? 5.627 -6.330 2.984 1.00 98.81 116 LEU A C 1
ATOM 766 O O . LEU A 1 116 ? 6.674 -6.899 2.694 1.00 98.81 116 LEU A O 1
ATOM 770 N N . GLY A 1 117 ? 4.452 -6.948 2.840 1.00 98.31 117 GLY A N 1
ATOM 771 C CA . GLY A 1 117 ? 4.328 -8.268 2.226 1.00 98.31 117 GLY A CA 1
ATOM 772 C C . GLY A 1 117 ? 3.050 -9.010 2.599 1.00 98.31 117 GLY A C 1
ATOM 773 O O . GLY A 1 117 ? 2.006 -8.418 2.878 1.00 98.31 117 GLY A O 1
ATOM 774 N N . GLY A 1 118 ? 3.131 -10.342 2.610 1.00 98.69 118 GLY A N 1
ATOM 775 C CA . GLY A 1 118 ? 1.988 -11.221 2.854 1.00 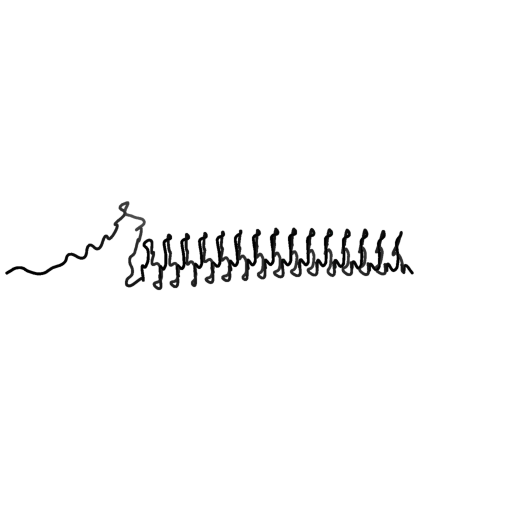98.69 118 GLY A CA 1
ATOM 776 C C . GLY A 1 118 ? 1.142 -11.460 1.602 1.00 98.69 118 GLY A C 1
ATOM 777 O O . GLY A 1 118 ? 1.644 -11.376 0.482 1.00 98.69 118 GLY A O 1
ATOM 778 N N . GLY A 1 119 ? -0.131 -11.814 1.790 1.00 98.75 119 GLY A N 1
ATOM 779 C CA . GLY A 1 119 ? -1.008 -12.231 0.698 1.00 98.75 119 GLY A CA 1
ATOM 780 C C . GLY A 1 119 ? -2.358 -11.523 0.683 1.00 98.75 119 GLY A C 1
ATOM 781 O O . GLY A 1 119 ? -3.102 -11.603 1.659 1.00 98.75 119 GLY A O 1
ATOM 782 N N . LYS A 1 120 ? -2.748 -10.942 -0.453 1.00 98.81 120 LYS A N 1
ATOM 783 C CA . LYS A 1 120 ? -4.061 -10.302 -0.650 1.00 98.81 120 LYS A CA 1
ATOM 784 C C . LYS A 1 120 ? -4.337 -9.140 0.314 1.00 98.81 120 LYS A C 1
ATOM 786 O O . LYS A 1 120 ? -5.483 -8.941 0.713 1.00 98.81 120 LYS A O 1
ATOM 791 N N . ASN A 1 121 ? -3.308 -8.405 0.727 1.00 98.94 121 ASN A N 1
ATOM 792 C CA . ASN A 1 121 ? -3.461 -7.237 1.593 1.00 98.94 121 ASN A CA 1
ATOM 793 C C . ASN A 1 121 ? -3.827 -5.983 0.782 1.00 98.94 121 ASN A C 1
ATOM 795 O O . ASN A 1 121 ? -3.558 -5.902 -0.416 1.00 98.94 121 ASN A O 1
ATOM 799 N N . SER A 1 122 ? -4.464 -4.998 1.412 1.00 98.94 122 SER A N 1
ATOM 800 C CA . SER A 1 122 ? -4.835 -3.734 0.765 1.00 98.94 122 SER A CA 1
ATOM 801 C C . SER A 1 122 ? -4.600 -2.531 1.675 1.00 98.94 122 SER A C 1
ATOM 803 O O . SER A 1 122 ? -5.149 -2.476 2.774 1.00 98.94 122 SER A O 1
ATOM 805 N N . ALA A 1 123 ? -3.848 -1.551 1.189 1.00 98.94 123 ALA A N 1
ATOM 806 C CA . ALA A 1 123 ? -3.627 -0.252 1.815 1.00 98.94 123 ALA A CA 1
ATOM 807 C C . ALA A 1 123 ? -4.201 0.821 0.873 1.00 98.94 123 ALA A C 1
ATOM 809 O O . ALA A 1 123 ? -3.647 1.097 -0.191 1.00 98.94 123 ALA A O 1
ATOM 810 N N . LEU A 1 124 ? -5.392 1.326 1.205 1.00 98.88 124 LEU A N 1
ATOM 811 C CA . LEU A 1 124 ? -6.248 2.103 0.298 1.00 98.88 124 LEU A CA 1
ATOM 812 C C . LEU A 1 124 ? -6.311 3.597 0.647 1.00 98.88 124 LEU A C 1
ATOM 814 O O . LEU A 1 124 ? -6.654 4.404 -0.210 1.00 98.88 124 LEU A O 1
ATOM 818 N N . GLY A 1 125 ? -6.028 3.964 1.898 1.00 98.69 125 GLY A N 1
ATOM 819 C CA . GLY A 1 125 ? -6.089 5.348 2.370 1.00 98.69 125 GLY A CA 1
ATOM 820 C C . GLY A 1 125 ? -4.748 6.077 2.261 1.00 98.69 125 GLY A C 1
ATOM 821 O O . GLY A 1 125 ? -3.697 5.438 2.217 1.00 98.69 125 GLY A O 1
ATOM 822 N N . TYR A 1 126 ? -4.785 7.412 2.287 1.00 98.88 126 TYR A N 1
ATOM 823 C CA . TYR A 1 126 ? -3.584 8.254 2.412 1.00 98.88 126 TYR A CA 1
ATOM 824 C C . TYR A 1 126 ? -2.758 7.845 3.642 1.00 98.88 126 TYR A C 1
ATOM 826 O O . TYR A 1 126 ? -3.326 7.768 4.737 1.00 98.88 126 TYR A O 1
ATOM 834 N N . GLN A 1 127 ? -1.460 7.579 3.482 1.00 98.88 127 GLN A N 1
ATOM 835 C CA . GLN A 1 127 ? -0.557 7.096 4.540 1.00 98.88 127 GLN A CA 1
ATOM 836 C C . GLN A 1 127 ? -1.056 5.827 5.254 1.00 98.88 127 GLN A C 1
ATOM 838 O O . GLN A 1 127 ? -0.822 5.630 6.448 1.00 98.88 127 GLN A O 1
ATOM 843 N N . SER A 1 128 ? -1.816 4.976 4.561 1.00 98.88 128 SER A N 1
ATOM 844 C CA . SER A 1 128 ? -2.265 3.706 5.136 1.00 98.88 128 SER A CA 1
ATOM 845 C C . SER A 1 128 ? -1.178 2.635 5.055 1.00 98.88 128 SER A C 1
ATOM 847 O O . SER A 1 128 ? -0.395 2.596 4.108 1.00 98.88 128 SER A O 1
ATOM 849 N N . ALA A 1 129 ? -1.130 1.743 6.044 1.00 98.94 129 ALA A N 1
ATOM 850 C CA . ALA A 1 129 ? -0.069 0.743 6.130 1.00 98.94 129 ALA A CA 1
ATOM 851 C C . ALA A 1 129 ? -0.602 -0.653 6.454 1.00 98.94 129 ALA A C 1
ATOM 853 O O . ALA A 1 129 ? -1.445 -0.830 7.339 1.00 98.94 129 ALA A O 1
ATOM 854 N N . VAL A 1 130 ? -0.056 -1.666 5.779 1.00 98.94 130 VAL A N 1
ATOM 855 C CA . VAL A 1 130 ? -0.222 -3.070 6.169 1.00 98.94 130 VAL A CA 1
ATOM 856 C C . VAL A 1 130 ? 1.140 -3.747 6.282 1.00 98.94 130 VAL A C 1
ATOM 858 O O . VAL A 1 130 ? 1.810 -3.974 5.278 1.00 98.94 130 VAL A O 1
ATOM 861 N N . SER A 1 131 ? 1.563 -4.123 7.491 1.00 98.75 131 SER A N 1
ATOM 862 C CA . SER A 1 131 ? 2.891 -4.738 7.666 1.00 98.75 131 SER A CA 1
ATOM 863 C C . SER A 1 131 ? 2.941 -6.196 7.188 1.00 98.75 131 SER A C 1
ATOM 865 O O . SER A 1 131 ? 4.014 -6.705 6.891 1.00 98.75 131 SER A O 1
ATOM 867 N N . GLY A 1 132 ? 1.803 -6.886 7.061 1.00 98.31 132 GLY A N 1
ATOM 868 C CA . GLY A 1 132 ? 1.757 -8.221 6.467 1.00 98.31 132 GLY A CA 1
ATOM 869 C C . GLY A 1 132 ? 0.483 -9.002 6.775 1.00 98.31 132 GLY A C 1
ATOM 870 O O . GLY A 1 132 ? -0.582 -8.440 7.035 1.00 98.31 132 GLY A O 1
ATOM 871 N N . GLY A 1 133 ? 0.590 -10.333 6.749 1.00 98.75 133 GLY A N 1
ATOM 872 C CA . GLY A 1 133 ? -0.529 -11.249 6.981 1.00 98.75 133 GLY A CA 1
ATOM 873 C C . GLY A 1 133 ? -1.338 -11.550 5.718 1.00 98.75 133 GLY A C 1
ATOM 874 O O . GLY A 1 133 ? -0.805 -11.499 4.607 1.00 98.75 133 GLY A O 1
ATOM 875 N N . ASN A 1 134 ? -2.609 -11.920 5.884 1.00 98.88 134 ASN A N 1
ATOM 876 C CA . ASN A 1 134 ? -3.470 -12.334 4.779 1.00 98.88 134 ASN A CA 1
ATOM 877 C C . ASN A 1 134 ? -4.827 -11.623 4.780 1.00 98.88 134 ASN A C 1
ATOM 879 O O . ASN A 1 134 ? -5.551 -11.666 5.774 1.00 98.88 134 ASN A O 1
ATOM 883 N N . LEU A 1 135 ? -5.235 -11.065 3.638 1.00 98.81 135 LEU A N 1
ATOM 884 C CA . LEU A 1 135 ? -6.541 -10.409 3.471 1.00 98.81 135 LEU A CA 1
ATOM 885 C C . LEU A 1 135 ? -6.776 -9.217 4.421 1.00 98.81 135 LEU A C 1
ATOM 887 O O . LEU A 1 135 ? -7.921 -8.929 4.772 1.00 98.81 135 LEU A O 1
ATOM 891 N N . ASN A 1 136 ? -5.721 -8.530 4.856 1.00 98.94 136 ASN A N 1
ATOM 892 C CA . ASN A 1 136 ? -5.833 -7.359 5.725 1.00 98.94 136 ASN A CA 1
ATOM 893 C C . ASN A 1 136 ? -6.103 -6.084 4.919 1.00 98.94 136 ASN A C 1
ATOM 895 O O . ASN A 1 136 ? -5.621 -5.944 3.796 1.00 98.94 136 ASN A O 1
ATOM 899 N N . ARG A 1 137 ? -6.883 -5.151 5.478 1.00 98.94 137 ARG A N 1
ATOM 900 C CA . ARG A 1 137 ? -7.291 -3.910 4.802 1.00 98.94 137 ARG A CA 1
ATOM 901 C C . ARG A 1 137 ? -7.115 -2.685 5.701 1.00 98.94 137 ARG A C 1
ATOM 903 O O . ARG A 1 137 ? -7.849 -2.538 6.675 1.00 98.94 137 ARG A O 1
ATOM 910 N N . ALA A 1 138 ? -6.216 -1.781 5.337 1.00 98.88 138 ALA A N 1
ATOM 911 C CA . ALA A 1 138 ? -6.146 -0.428 5.883 1.00 98.88 138 ALA A CA 1
ATOM 912 C C . ALA A 1 138 ? -6.851 0.520 4.898 1.00 98.88 138 ALA A C 1
ATOM 914 O O . ALA A 1 138 ? -6.380 0.723 3.781 1.00 98.88 138 ALA A O 1
ATOM 915 N N . VAL A 1 139 ? -8.051 0.995 5.240 1.00 98.81 139 VAL A N 1
ATOM 916 C CA . VAL A 1 139 ? -8.983 1.611 4.275 1.00 98.81 139 VAL A CA 1
ATOM 917 C C . VAL A 1 139 ? -8.957 3.138 4.311 1.00 98.81 139 VAL A C 1
ATOM 919 O O . VAL A 1 139 ? -9.096 3.769 3.269 1.00 98.81 139 VAL A O 1
ATOM 922 N N . ALA A 1 140 ? -8.791 3.742 5.486 1.00 98.62 140 ALA A N 1
ATOM 923 C CA . ALA A 1 140 ? -8.876 5.191 5.664 1.00 98.62 140 ALA A CA 1
ATOM 924 C C . ALA A 1 140 ? -7.506 5.853 5.858 1.00 98.62 140 ALA A C 1
ATOM 926 O O . ALA A 1 140 ? -6.479 5.186 6.005 1.00 98.62 140 ALA A O 1
ATOM 927 N N . LYS A 1 141 ? -7.500 7.191 5.869 1.00 98.88 141 LYS A N 1
ATOM 928 C CA . LYS A 1 141 ? -6.299 8.007 6.084 1.00 98.88 141 LYS A CA 1
ATOM 929 C C . LYS A 1 141 ? -5.602 7.640 7.405 1.00 98.88 141 LYS A C 1
ATOM 931 O O . LYS A 1 141 ? -6.261 7.593 8.442 1.00 98.88 141 LYS A O 1
ATOM 936 N N . VAL A 1 142 ? -4.290 7.403 7.354 1.00 98.81 142 VAL A N 1
ATOM 937 C CA . VAL A 1 142 ? -3.418 6.993 8.477 1.00 98.81 142 VAL A CA 1
ATOM 938 C C . VAL A 1 142 ? -3.914 5.726 9.196 1.00 98.81 142 VAL A C 1
ATOM 940 O O . VAL A 1 142 ? -3.643 5.514 10.373 1.00 98.81 142 VAL A O 1
ATOM 943 N N . SER A 1 143 ? -4.705 4.883 8.526 1.00 98.88 143 SER A N 1
ATOM 944 C CA . SER A 1 143 ? -5.135 3.608 9.111 1.00 98.88 143 SER A CA 1
ATOM 945 C C . SER A 1 143 ? -4.044 2.549 8.976 1.00 98.88 143 SER A C 1
ATOM 947 O O . SER A 1 143 ? -3.285 2.549 8.004 1.00 98.88 143 SER A O 1
ATOM 949 N N . SER A 1 144 ? -3.967 1.626 9.933 1.00 98.88 144 SER A N 1
ATOM 950 C CA . SER A 1 144 ? -2.934 0.592 9.922 1.00 98.88 144 SER A CA 1
ATOM 951 C C . SER A 1 144 ? -3.442 -0.783 10.335 1.00 98.88 144 SER A C 1
ATOM 953 O O . SER A 1 144 ? -4.306 -0.938 11.201 1.00 98.88 144 SER A O 1
ATOM 955 N N . VAL A 1 145 ? -2.878 -1.810 9.703 1.00 98.94 145 VAL A N 1
ATOM 956 C CA . VAL A 1 145 ? -3.021 -3.198 10.142 1.00 98.94 145 VAL A CA 1
ATOM 957 C C . VAL A 1 145 ? -1.645 -3.841 10.203 1.00 98.94 145 VAL A C 1
ATOM 959 O O . VAL A 1 145 ? -0.992 -4.011 9.179 1.00 98.94 145 VAL A O 1
ATOM 962 N N . THR A 1 146 ? -1.190 -4.238 11.386 1.00 98.75 146 THR A N 1
ATOM 963 C CA . THR A 1 146 ? 0.162 -4.800 11.515 1.00 98.75 146 THR A CA 1
ATOM 964 C C . THR A 1 146 ? 0.224 -6.222 10.952 1.00 98.75 146 THR A C 1
ATOM 966 O O . THR A 1 146 ? 1.068 -6.519 10.113 1.00 98.75 146 THR A O 1
ATOM 969 N N . ALA A 1 147 ? -0.679 -7.120 11.355 1.00 98.31 147 ALA A N 1
ATOM 970 C CA . ALA A 1 147 ? -0.637 -8.516 10.911 1.00 98.31 147 ALA A CA 1
ATOM 971 C C . ALA A 1 147 ? -2.000 -9.225 11.013 1.00 98.31 147 ALA A C 1
ATOM 973 O O . ALA A 1 147 ? -3.044 -8.619 11.264 1.00 98.31 147 ALA A O 1
ATOM 974 N N . GLY A 1 148 ? -1.989 -10.550 10.839 1.00 98.69 148 GLY A N 1
ATOM 975 C CA . GLY A 1 148 ? -3.146 -11.417 11.056 1.00 98.69 148 GLY A CA 1
ATOM 976 C C . GLY A 1 148 ? -3.931 -11.727 9.785 1.00 98.69 148 GLY A C 1
ATOM 977 O O . GLY A 1 148 ? -3.381 -11.678 8.683 1.00 98.69 148 GLY A O 1
ATOM 978 N N . GLN A 1 149 ? -5.203 -12.095 9.944 1.00 98.88 149 GLN A N 1
ATOM 979 C CA . GLN A 1 149 ? -6.059 -12.520 8.840 1.00 98.88 149 GLN A CA 1
ATOM 980 C C . GLN A 1 149 ? -7.382 -11.751 8.799 1.00 98.88 149 GLN A C 1
ATOM 982 O O . GLN A 1 149 ? -8.161 -11.805 9.749 1.00 98.88 149 GLN A O 1
ATOM 987 N N . ARG A 1 150 ? -7.729 -11.161 7.649 1.00 98.81 150 ARG A N 1
ATOM 988 C CA . ARG A 1 150 ? -9.032 -10.499 7.419 1.00 98.81 150 ARG A CA 1
ATOM 989 C C . ARG A 1 150 ? -9.326 -9.333 8.372 1.00 98.81 150 ARG A C 1
ATOM 991 O O . ARG A 1 150 ? -10.493 -9.053 8.641 1.00 98.81 150 ARG A O 1
ATOM 998 N N . ASN A 1 151 ? -8.303 -8.662 8.887 1.00 98.94 151 ASN A N 1
ATOM 999 C CA . ASN A 1 151 ? -8.477 -7.482 9.732 1.00 98.94 151 ASN A CA 1
ATOM 1000 C C . ASN A 1 151 ? -8.746 -6.236 8.879 1.00 98.94 151 ASN A C 1
ATOM 1002 O O . ASN A 1 151 ? -8.220 -6.119 7.772 1.00 98.94 151 ASN A O 1
ATOM 1006 N N . GLN A 1 152 ? -9.571 -5.314 9.376 1.00 98.88 152 GLN A N 1
ATOM 1007 C CA . GLN A 1 152 ? -9.927 -4.083 8.671 1.00 98.88 152 GLN A CA 1
ATOM 1008 C C . GLN A 1 152 ? -9.846 -2.870 9.599 1.00 98.88 152 GLN A C 1
ATOM 1010 O O . GLN A 1 152 ? -10.576 -2.801 10.585 1.00 98.88 152 GLN A O 1
ATOM 1015 N N . ALA A 1 153 ? -9.013 -1.896 9.242 1.00 98.88 153 ALA A N 1
ATOM 1016 C CA . ALA A 1 153 ? -8.984 -0.572 9.853 1.00 98.88 153 ALA A CA 1
ATOM 1017 C C . ALA A 1 153 ? -9.672 0.420 8.900 1.00 98.88 153 ALA A C 1
ATOM 1019 O O . ALA A 1 153 ? -9.116 0.778 7.862 1.00 98.88 153 ALA A O 1
ATOM 1020 N N . LYS A 1 154 ? -10.923 0.795 9.195 1.00 98.75 154 LYS A N 1
ATOM 1021 C CA . LYS A 1 154 ? -11.770 1.625 8.319 1.00 98.75 154 LYS A CA 1
ATOM 1022 C C . LYS A 1 154 ? -11.960 3.061 8.785 1.00 98.75 154 LYS A C 1
ATOM 1024 O O . LYS A 1 154 ? -12.331 3.894 7.966 1.00 98.75 154 LYS A O 1
ATOM 1029 N N . GLY A 1 155 ? -11.715 3.360 10.056 1.00 98.69 155 GLY A N 1
ATOM 1030 C CA . GLY A 1 155 ? -11.723 4.737 10.540 1.00 98.69 155 GLY A CA 1
ATOM 1031 C C . GLY A 1 155 ? -10.411 5.461 10.240 1.00 98.69 155 GLY A C 1
ATOM 1032 O O . GLY A 1 155 ? -9.348 4.842 10.167 1.00 98.69 155 GLY A O 1
ATOM 1033 N N . LYS A 1 156 ? -10.461 6.788 10.088 1.00 98.81 156 LYS A N 1
ATOM 1034 C CA . LYS A 1 156 ? -9.250 7.620 9.991 1.00 98.81 156 LYS A CA 1
ATOM 1035 C C . LYS A 1 156 ? -8.396 7.420 11.246 1.00 98.81 156 LYS A C 1
ATOM 1037 O O . LYS A 1 156 ? -8.920 7.543 12.346 1.00 98.81 156 LYS A O 1
ATOM 1042 N N . GLY A 1 157 ? -7.116 7.092 11.092 1.00 98.75 157 GLY A N 1
ATOM 1043 C CA . GLY A 1 157 ? -6.219 6.785 12.212 1.00 98.75 157 GLY A CA 1
ATOM 1044 C C . GLY A 1 157 ? -6.553 5.494 12.969 1.00 98.75 157 GLY A C 1
ATOM 1045 O O . GLY A 1 157 ? -6.008 5.275 14.045 1.00 98.75 157 GLY A O 1
ATOM 1046 N N . ALA A 1 158 ? -7.479 4.665 12.470 1.00 98.88 158 ALA A N 1
ATOM 1047 C CA . ALA A 1 158 ? -7.824 3.410 13.127 1.00 98.88 158 ALA A CA 1
ATOM 1048 C C . ALA A 1 158 ? -6.689 2.389 12.992 1.00 98.88 158 ALA A C 1
ATOM 1050 O O . ALA A 1 158 ? -6.017 2.336 11.957 1.00 98.88 158 ALA A O 1
ATOM 1051 N N . SER A 1 159 ? -6.511 1.542 14.003 1.00 98.88 159 SER A N 1
ATOM 1052 C CA . SER A 1 159 ? -5.449 0.537 14.010 1.00 98.88 159 SER A CA 1
ATOM 1053 C C . SER A 1 159 ? -5.938 -0.841 14.438 1.00 98.88 159 SER A C 1
ATOM 1055 O O . SER A 1 159 ? -6.778 -0.997 15.330 1.00 98.88 159 SER A O 1
ATOM 1057 N N . VAL A 1 160 ? -5.389 -1.868 13.789 1.00 98.88 160 VAL A N 1
ATOM 1058 C CA . VAL A 1 160 ? -5.538 -3.260 14.214 1.00 98.88 160 VAL A CA 1
ATOM 1059 C C . VAL A 1 160 ? -4.167 -3.923 14.287 1.00 98.88 160 VAL A C 1
ATOM 1061 O O . VAL A 1 160 ? -3.549 -4.190 13.256 1.00 98.88 160 VAL A O 1
ATOM 1064 N N . SER A 1 161 ? -3.691 -4.245 15.489 1.00 98.75 161 SER A N 1
ATOM 1065 C CA . SER A 1 161 ? -2.348 -4.827 15.647 1.00 98.75 161 SER A CA 1
ATOM 1066 C C . SER A 1 161 ? -2.278 -6.292 15.198 1.00 98.75 161 SER A C 1
ATOM 1068 O O . SER A 1 161 ? -1.215 -6.792 14.846 1.00 98.75 161 SER A O 1
ATOM 1070 N N . GLY A 1 162 ? -3.399 -7.018 15.167 1.00 98.12 162 GLY A N 1
ATOM 1071 C CA . GLY A 1 162 ? -3.388 -8.405 14.710 1.00 98.12 162 GLY A CA 1
ATOM 1072 C C . GLY A 1 162 ? -4.695 -9.162 14.901 1.00 98.12 162 GLY A C 1
ATOM 1073 O O . GLY A 1 162 ? -5.778 -8.588 15.024 1.00 98.12 162 GLY A O 1
ATOM 1074 N N . GLY A 1 163 ? -4.588 -10.490 14.933 1.00 98.75 163 GLY A N 1
ATOM 1075 C CA . GLY A 1 163 ? -5.721 -11.392 15.139 1.00 98.75 163 GLY A CA 1
ATOM 1076 C C . GLY A 1 163 ? -6.464 -11.749 13.853 1.00 98.75 163 GLY A C 1
ATOM 1077 O O . GLY A 1 163 ? -5.888 -11.715 12.762 1.00 98.75 163 GLY A O 1
ATOM 1078 N N . LYS A 1 164 ? -7.734 -12.142 13.980 1.00 98.88 164 LYS A N 1
ATOM 1079 C CA . LYS A 1 164 ? -8.551 -12.608 12.858 1.00 98.88 164 LYS A CA 1
ATOM 1080 C C . LYS A 1 164 ? -9.901 -11.907 12.803 1.00 98.88 164 LYS A C 1
ATOM 1082 O O . LYS A 1 164 ? -10.703 -12.030 13.721 1.00 98.88 164 LYS A O 1
ATOM 1087 N N . SER A 1 165 ? -10.215 -11.306 11.658 1.00 98.75 165 SER A N 1
ATOM 1088 C CA . SER A 1 165 ? -11.530 -10.704 11.390 1.00 98.75 165 SER A CA 1
ATOM 1089 C C . SER A 1 165 ? -11.918 -9.615 12.397 1.00 98.75 165 SER A C 1
ATOM 1091 O O . SER A 1 165 ? -13.058 -9.574 12.846 1.00 98.75 165 SER A O 1
ATOM 1093 N N . ASN A 1 166 ? -10.968 -8.758 12.771 1.00 98.88 166 ASN A N 1
ATOM 1094 C CA . ASN A 1 166 ? -11.221 -7.581 13.602 1.00 98.88 166 ASN A CA 1
ATOM 1095 C C . ASN A 1 166 ? -11.538 -6.353 12.731 1.00 98.88 166 ASN A C 1
ATOM 1097 O O . ASN A 1 166 ? -10.949 -6.188 11.663 1.00 98.88 166 ASN A O 1
ATOM 1101 N N . PHE A 1 167 ? -12.452 -5.493 13.183 1.00 98.88 167 PHE A N 1
ATOM 1102 C CA . PHE A 1 167 ? -12.951 -4.332 12.441 1.00 98.88 167 PHE A CA 1
ATOM 1103 C C . PHE A 1 167 ? -12.890 -3.059 13.299 1.00 98.88 167 PHE A C 1
ATOM 1105 O O . PHE A 1 167 ? -13.755 -2.841 14.144 1.00 98.88 167 PHE A O 1
ATOM 1112 N N . ALA A 1 168 ? -11.883 -2.217 13.077 1.00 98.88 168 ALA A N 1
ATOM 1113 C CA . ALA A 1 168 ? -11.767 -0.896 13.695 1.00 98.88 168 ALA A CA 1
ATOM 1114 C C . ALA A 1 168 ? -12.399 0.152 12.758 1.00 98.88 168 ALA A C 1
ATOM 1116 O O . ALA A 1 168 ? -11.752 0.642 11.829 1.00 98.88 168 ALA A O 1
ATOM 1117 N N . ASN A 1 169 ? -13.699 0.415 12.918 1.00 98.69 169 ASN A N 1
ATOM 1118 C CA . ASN A 1 169 ? -14.496 1.239 12.002 1.00 98.69 169 ASN A CA 1
ATOM 1119 C C . ASN A 1 169 ? -14.575 2.717 12.420 1.00 98.69 169 ASN A C 1
ATOM 1121 O O . ASN A 1 169 ? -14.719 3.578 11.554 1.00 98.69 169 ASN A O 1
ATOM 1125 N N . GLY A 1 170 ? -14.440 3.025 13.711 1.00 98.56 170 GLY A N 1
ATOM 1126 C CA . GLY A 1 170 ? -14.480 4.399 14.214 1.00 98.56 170 GLY A CA 1
ATOM 1127 C C . GLY A 1 170 ? -13.185 5.183 13.985 1.00 98.56 170 GLY A C 1
ATOM 1128 O O . GLY A 1 170 ? -12.098 4.603 13.929 1.00 98.56 170 GLY A O 1
ATOM 1129 N N . GLU A 1 171 ? -13.271 6.514 13.887 1.00 98.81 171 GLU A N 1
ATOM 1130 C CA . GLU A 1 171 ? -12.085 7.385 13.842 1.00 98.81 171 GLU A CA 1
ATOM 1131 C C . GLU A 1 171 ? -11.197 7.130 15.068 1.00 98.81 171 GLU A C 1
ATOM 1133 O O . GLU A 1 171 ? -11.672 7.139 16.206 1.00 98.81 171 GLU A O 1
ATOM 1138 N N . THR A 1 172 ? -9.904 6.891 14.839 1.00 98.69 172 THR A N 1
ATOM 1139 C CA . THR A 1 172 ? -8.889 6.572 15.860 1.00 98.69 172 THR A CA 1
ATOM 1140 C C . THR A 1 172 ? -9.273 5.401 16.771 1.00 98.69 172 THR A C 1
ATOM 1142 O O . THR A 1 172 ? -8.808 5.306 17.904 1.00 98.69 172 THR A O 1
ATOM 1145 N N . SER A 1 173 ? -10.146 4.508 16.291 1.00 98.81 173 SER A N 1
ATOM 1146 C CA . SER A 1 173 ? -10.495 3.285 17.011 1.00 98.81 173 SER A CA 1
ATOM 1147 C C . SER A 1 173 ? -9.360 2.269 16.952 1.00 98.81 173 SER A C 1
ATOM 1149 O O . SER A 1 173 ? -8.617 2.201 15.968 1.00 98.81 173 SER A O 1
ATOM 1151 N N . THR A 1 174 ? -9.220 1.466 18.002 1.00 98.88 174 THR A N 1
ATOM 1152 C CA . THR A 1 174 ? -8.102 0.527 18.131 1.00 98.88 174 THR A CA 1
ATOM 1153 C C . THR A 1 174 ? -8.585 -0.870 18.484 1.00 98.88 174 THR A C 1
ATOM 1155 O O . THR A 1 174 ? -9.477 -1.063 19.313 1.00 98.88 174 THR A O 1
ATOM 1158 N N . ILE A 1 175 ? -7.983 -1.875 17.850 1.00 98.88 175 ILE A N 1
ATOM 1159 C CA . ILE A 1 175 ? -8.141 -3.274 18.248 1.00 98.88 175 ILE A CA 1
ATOM 1160 C C . ILE A 1 175 ? -6.764 -3.923 18.336 1.00 98.88 175 ILE A C 1
ATOM 1162 O O . ILE A 1 175 ? -6.132 -4.197 17.316 1.00 98.88 175 ILE A O 1
ATOM 1166 N N . SER A 1 176 ? -6.305 -4.239 19.546 1.00 98.56 176 SER A N 1
ATOM 1167 C CA . SER A 1 176 ? -4.968 -4.827 19.722 1.00 98.56 176 SER A CA 1
ATOM 1168 C C . SER A 1 176 ? -4.888 -6.275 19.222 1.00 98.56 176 SER A C 1
ATOM 1170 O O . SER A 1 176 ? -3.810 -6.764 18.898 1.00 98.56 176 SER A O 1
ATOM 1172 N N . GLY A 1 177 ? -6.017 -6.986 19.116 1.00 98.06 177 GLY A N 1
ATOM 1173 C CA . GLY A 1 177 ? -6.046 -8.329 18.541 1.00 98.06 177 GLY A CA 1
ATOM 1174 C C . GLY A 1 177 ? -7.332 -9.106 18.805 1.00 98.06 177 GLY A C 1
ATOM 1175 O O . GLY A 1 177 ? -8.410 -8.540 18.986 1.00 98.06 177 GLY A O 1
ATOM 1176 N N . GLY A 1 178 ? -7.220 -10.435 18.831 1.00 98.50 178 GLY A N 1
ATOM 1177 C CA . GLY A 1 178 ? -8.345 -11.339 19.079 1.00 98.50 178 GLY A CA 1
ATOM 1178 C C . GLY A 1 178 ? -9.100 -11.753 17.815 1.00 98.50 178 GLY A C 1
ATOM 1179 O O . GLY A 1 178 ? -8.540 -11.722 16.716 1.00 98.50 178 GLY A O 1
ATOM 1180 N N . VAL A 1 179 ? -10.348 -12.201 17.973 1.00 98.75 179 VAL A N 1
ATOM 1181 C CA . VAL A 1 179 ? -11.146 -12.777 16.880 1.00 98.75 179 VAL A CA 1
ATOM 1182 C C . VAL A 1 179 ? -12.529 -12.142 16.793 1.00 98.75 179 VAL A C 1
ATOM 1184 O O . VAL A 1 179 ? -13.350 -12.301 17.693 1.00 98.75 179 VAL A O 1
ATOM 1187 N N . GLY A 1 180 ? -12.851 -11.518 15.663 1.00 98.50 180 GLY A N 1
ATOM 1188 C CA . GLY A 1 180 ? -14.211 -11.040 15.410 1.00 98.50 180 GLY A CA 1
ATOM 1189 C C . GLY A 1 180 ? -14.610 -9.811 16.227 1.00 98.50 180 GLY A C 1
ATOM 1190 O O . GLY A 1 180 ? -15.795 -9.662 16.505 1.00 98.50 180 GLY A O 1
ATOM 1191 N N . ASN A 1 181 ? -13.660 -8.983 16.665 1.00 98.69 181 ASN A N 1
ATOM 1192 C CA . ASN A 1 181 ? -13.949 -7.781 17.450 1.00 98.69 181 ASN A CA 1
ATOM 1193 C C . ASN A 1 181 ? -14.321 -6.591 16.549 1.00 98.69 181 ASN A C 1
ATOM 1195 O O . ASN A 1 181 ? -13.848 -6.499 15.414 1.00 98.69 181 ASN A O 1
ATOM 1199 N N . ARG A 1 182 ? -15.153 -5.676 17.052 1.00 98.81 182 ARG A N 1
ATOM 1200 C CA . ARG A 1 182 ? -15.678 -4.509 16.331 1.00 98.81 182 ARG A CA 1
ATOM 1201 C C . ARG A 1 182 ? -15.611 -3.249 17.191 1.00 98.81 182 ARG A C 1
ATOM 1203 O O . ARG A 1 182 ? -16.330 -3.147 18.177 1.00 98.81 182 ARG A O 1
ATOM 1210 N N . ALA A 1 183 ? -14.772 -2.296 16.809 1.00 98.69 183 ALA A N 1
ATOM 1211 C CA . ALA A 1 183 ? -14.688 -0.977 17.429 1.00 98.69 183 ALA A CA 1
ATOM 1212 C C . ALA A 1 183 ? -15.347 0.032 16.474 1.00 98.69 183 ALA A C 1
ATOM 1214 O O . ALA A 1 183 ? -14.760 0.420 15.465 1.00 98.69 183 ALA A O 1
ATOM 1215 N N . GLU A 1 184 ? -16.620 0.350 16.707 1.00 98.50 184 GLU A N 1
ATOM 1216 C CA . GLU A 1 184 ? -17.504 0.963 15.703 1.00 98.50 184 GLU A CA 1
ATOM 1217 C C . GLU A 1 184 ? -17.507 2.502 15.745 1.00 98.50 184 GLU A C 1
ATOM 1219 O O . GLU A 1 184 ? -17.847 3.136 14.750 1.00 98.50 184 GLU A O 1
ATOM 1224 N N . ASN A 1 185 ? -17.092 3.122 16.856 1.00 98.12 185 ASN A N 1
ATOM 1225 C CA . ASN A 1 185 ? -17.231 4.569 17.064 1.00 98.12 185 ASN A CA 1
ATOM 1226 C C . ASN A 1 185 ? -15.904 5.276 17.377 1.00 98.12 185 ASN A C 1
ATOM 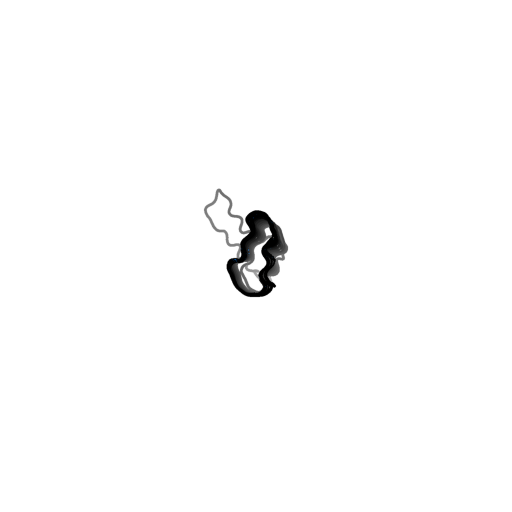1228 O O . ASN A 1 185 ? -14.882 4.636 17.646 1.00 98.12 185 ASN A O 1
ATOM 1232 N N . LYS A 1 186 ? -15.903 6.609 17.319 1.00 98.69 186 LYS A N 1
ATOM 1233 C CA . LYS A 1 186 ? -14.716 7.435 17.549 1.00 98.69 186 LYS A CA 1
ATOM 1234 C C . LYS A 1 186 ? -14.094 7.131 18.915 1.00 98.69 186 LYS A C 1
ATOM 1236 O O . LYS A 1 186 ? -14.812 7.034 19.909 1.00 98.69 186 LYS A O 1
ATOM 1241 N N . PHE A 1 187 ? -12.773 6.959 18.939 1.00 98.44 187 PHE A N 1
ATOM 1242 C CA . PHE A 1 187 ? -11.979 6.607 20.127 1.00 98.44 187 PHE A CA 1
ATOM 1243 C C . PHE A 1 187 ? -12.359 5.281 20.810 1.00 98.44 187 PHE A C 1
ATOM 1245 O O . PHE A 1 187 ? -11.924 5.027 21.932 1.00 98.44 187 PHE A O 1
ATOM 1252 N N . SER A 1 188 ? -13.173 4.428 20.177 1.00 98.38 188 SER A N 1
ATOM 1253 C CA . SER A 1 188 ? -13.499 3.124 20.759 1.00 98.38 188 SER A CA 1
ATOM 1254 C C . SER A 1 188 ? -12.287 2.188 20.738 1.00 98.38 188 SER A C 1
ATOM 1256 O O . SER A 1 188 ? -11.521 2.171 19.771 1.00 98.38 188 SER A O 1
ATOM 1258 N N . SER A 1 189 ? -12.104 1.406 21.800 1.00 98.44 189 SER A N 1
ATOM 1259 C CA . SER A 1 189 ? -10.946 0.522 21.947 1.00 98.44 189 SER A CA 1
ATOM 1260 C C . SER A 1 189 ? -11.339 -0.891 22.369 1.00 98.44 189 SER A C 1
ATOM 1262 O O . SER A 1 189 ? -12.245 -1.102 23.180 1.00 98.44 189 SER A O 1
ATOM 1264 N N . ILE A 1 190 ? -10.648 -1.887 21.814 1.00 98.44 190 ILE A N 1
ATOM 1265 C CA . ILE A 1 190 ? -10.772 -3.285 22.229 1.00 98.44 190 ILE A CA 1
ATOM 1266 C C . ILE A 1 190 ? -9.378 -3.892 22.380 1.00 98.44 190 ILE A C 1
ATOM 1268 O O . ILE A 1 190 ? -8.688 -4.150 21.394 1.00 98.44 190 ILE A O 1
ATOM 1272 N N . SER A 1 191 ? -8.976 -4.207 23.611 1.00 97.88 191 SER A N 1
ATOM 1273 C CA . SER A 1 191 ? -7.658 -4.805 23.881 1.00 97.88 191 SER A CA 1
ATOM 1274 C C . SER A 1 191 ? -7.533 -6.238 23.348 1.00 97.88 191 SER A C 1
ATOM 1276 O O . SER A 1 191 ? -6.430 -6.738 23.148 1.00 97.88 191 SER A O 1
ATOM 1278 N N . GLY A 1 192 ? -8.652 -6.926 23.107 1.00 96.44 192 GLY A N 1
ATOM 1279 C CA . GLY A 1 192 ? -8.666 -8.249 22.491 1.00 96.44 192 GLY A CA 1
ATOM 1280 C C . GLY A 1 192 ? -9.922 -9.055 22.809 1.00 96.44 192 GLY A C 1
ATOM 1281 O O . GLY A 1 192 ? -11.000 -8.511 23.047 1.00 96.44 192 GLY A O 1
ATOM 1282 N N . GLY A 1 193 ? -9.781 -10.381 22.824 1.00 96.19 193 GLY A N 1
ATOM 1283 C CA . GLY A 1 193 ? -10.885 -11.303 23.089 1.00 96.19 193 GLY A CA 1
ATOM 1284 C C . GLY A 1 193 ? -11.630 -11.734 21.826 1.00 96.19 193 GLY A C 1
ATOM 1285 O O . GLY A 1 193 ? -11.061 -11.715 20.733 1.00 96.19 193 GLY A O 1
ATOM 1286 N N . MET A 1 194 ? -12.878 -12.183 21.971 1.00 97.06 194 MET A N 1
ATOM 1287 C CA . MET A 1 194 ? -13.649 -12.739 20.860 1.00 97.06 194 MET A CA 1
ATOM 1288 C C . MET A 1 194 ? -15.068 -12.175 20.773 1.00 97.06 194 MET A C 1
ATOM 1290 O O . MET A 1 194 ? -15.848 -12.327 21.711 1.00 97.06 194 MET A O 1
ATOM 1294 N N . LYS A 1 195 ? -15.452 -11.666 19.598 1.00 96.81 195 LYS A N 1
ATOM 1295 C CA . LYS A 1 195 ? -16.804 -11.144 19.326 1.00 96.81 195 LYS A CA 1
ATOM 1296 C C . LYS A 1 195 ? -17.220 -10.038 20.304 1.00 96.81 195 LYS A C 1
ATOM 1298 O O . LYS A 1 195 ? -18.315 -10.087 20.854 1.00 96.81 195 LYS A O 1
ATOM 1303 N N . ASN A 1 196 ? -16.322 -9.095 20.571 1.00 96.56 196 ASN A N 1
ATOM 1304 C CA . ASN A 1 196 ? -16.618 -7.902 21.361 1.00 96.56 196 ASN A CA 1
ATOM 1305 C C . ASN A 1 196 ? -17.002 -6.730 20.445 1.00 96.56 196 ASN A C 1
ATOM 1307 O O . ASN A 1 196 ? -16.421 -6.588 19.371 1.00 96.56 196 ASN A O 1
ATOM 1311 N N . GLU A 1 197 ? -17.942 -5.892 20.875 1.00 98.00 197 GLU A N 1
ATOM 1312 C CA . GLU A 1 197 ? -18.494 -4.765 20.117 1.00 98.00 197 GLU A CA 1
ATOM 1313 C C . GLU A 1 197 ? -18.500 -3.483 20.966 1.00 98.00 197 GLU A C 1
ATOM 1315 O O . GLU A 1 197 ? -19.270 -3.348 21.918 1.00 98.00 197 GLU A O 1
ATOM 1320 N N . ALA A 1 198 ? -17.628 -2.535 20.627 1.00 97.31 198 ALA A N 1
ATOM 1321 C CA . ALA A 1 198 ? -17.535 -1.218 21.249 1.00 97.31 198 ALA A CA 1
ATOM 1322 C C . ALA A 1 198 ? -18.240 -0.188 20.344 1.00 97.31 198 ALA A C 1
ATOM 1324 O O . ALA A 1 198 ? -17.680 0.259 19.343 1.00 97.31 198 ALA A O 1
ATOM 1325 N N . LEU A 1 199 ? -19.502 0.125 20.654 1.00 97.56 199 LEU A N 1
ATOM 1326 C CA . LEU A 1 199 ? -20.413 0.939 19.835 1.00 97.56 199 LEU A CA 1
ATOM 1327 C C . LEU A 1 199 ? -20.519 2.403 20.311 1.00 97.56 199 LEU A C 1
ATOM 1329 O O . LEU A 1 199 ? -20.887 3.280 19.529 1.00 97.56 199 LEU A O 1
ATOM 1333 N N . GLY A 1 200 ? -20.1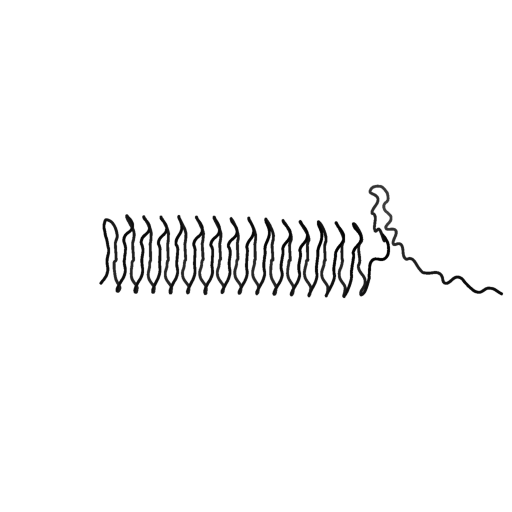97 2.683 21.577 1.00 94.12 200 GLY A N 1
ATOM 1334 C CA . GLY A 1 200 ? -20.197 4.041 22.135 1.00 94.12 200 GLY A CA 1
ATOM 1335 C C . GLY A 1 200 ? -18.936 4.842 21.783 1.00 94.12 200 GLY A C 1
ATOM 1336 O O . GLY A 1 200 ? -17.855 4.271 21.613 1.00 94.12 200 GLY A O 1
ATOM 1337 N N . VAL A 1 201 ? -19.043 6.172 21.724 1.00 97.12 201 VAL A N 1
ATOM 1338 C CA . VAL A 1 201 ? -17.882 7.079 21.613 1.00 97.12 201 VAL A CA 1
ATOM 1339 C C . VAL A 1 201 ? -16.983 6.898 22.835 1.00 97.12 201 VAL A C 1
ATOM 1341 O O . VAL A 1 201 ? -17.477 6.874 23.962 1.00 97.12 201 VAL A O 1
ATOM 1344 N N . SER A 1 202 ? -15.675 6.755 22.629 1.00 97.12 202 SER A N 1
ATOM 1345 C CA . SER A 1 202 ? -14.695 6.508 23.700 1.00 97.12 202 SER A CA 1
ATOM 1346 C C . SER A 1 202 ? -15.019 5.286 24.576 1.00 97.12 202 SER A C 1
ATOM 1348 O O . SER A 1 202 ? -14.610 5.219 25.734 1.00 97.12 202 SER A O 1
ATOM 1350 N N . SER A 1 203 ? -15.786 4.322 24.056 1.00 95.81 203 SER A N 1
ATOM 1351 C CA . SER A 1 203 ? -16.066 3.072 24.768 1.00 95.81 203 SER A CA 1
ATOM 1352 C C . SER A 1 203 ? -14.866 2.126 24.727 1.00 95.81 203 SER A C 1
ATOM 1354 O O . SER A 1 203 ? -14.108 2.109 23.759 1.00 95.81 203 SER A O 1
ATOM 1356 N N . SER A 1 204 ? -14.683 1.326 25.776 1.00 96.00 204 SER A N 1
ATOM 1357 C CA . SER A 1 204 ? -13.526 0.433 25.892 1.00 96.00 204 SER A CA 1
ATOM 1358 C C . SER A 1 204 ? -13.924 -0.981 26.300 1.00 96.00 204 SER A C 1
ATOM 1360 O O . SER A 1 204 ? -14.750 -1.191 27.188 1.00 96.00 204 SER A O 1
ATOM 1362 N N . ILE A 1 205 ? -1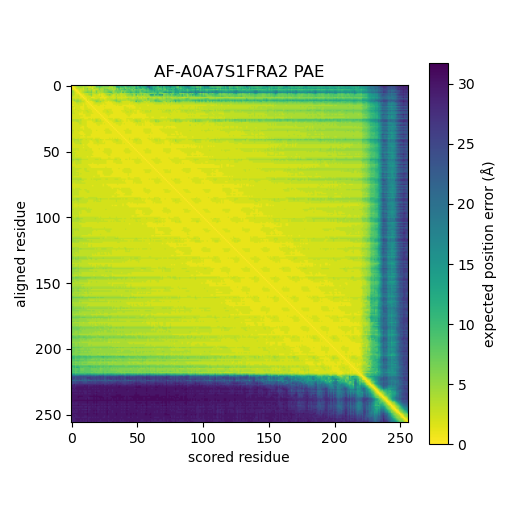3.310 -1.985 25.680 1.00 95.62 205 ILE A N 1
ATOM 1363 C CA . ILE A 1 205 ? -13.457 -3.386 26.083 1.00 95.62 205 ILE A CA 1
ATOM 1364 C C . ILE A 1 205 ? -12.074 -3.974 26.337 1.00 95.62 205 ILE A C 1
ATOM 1366 O O . ILE A 1 205 ? -11.293 -4.195 25.415 1.00 95.62 205 ILE A O 1
ATOM 1370 N N . LEU A 1 206 ? -11.786 -4.286 27.599 1.00 94.88 206 LEU A N 1
ATOM 1371 C CA . LEU A 1 206 ? -10.470 -4.774 28.028 1.00 94.88 206 LEU A CA 1
ATOM 1372 C C . LEU A 1 206 ? -10.193 -6.227 27.601 1.00 94.88 206 LEU A C 1
ATOM 1374 O O . LEU A 1 206 ? -9.068 -6.704 27.703 1.00 94.88 206 LEU A O 1
ATOM 1378 N N . GLY A 1 207 ? -11.213 -6.947 27.129 1.00 90.50 207 GLY A N 1
ATOM 1379 C CA . GLY A 1 207 ? -11.108 -8.325 26.659 1.00 90.50 207 GLY A CA 1
ATOM 1380 C C . GLY A 1 207 ? -12.402 -9.110 26.863 1.00 90.50 207 GLY A C 1
ATOM 1381 O O . GLY A 1 207 ? -13.483 -8.540 27.004 1.00 90.50 207 GLY A O 1
ATOM 1382 N N . GLY A 1 208 ? -12.293 -10.440 26.894 1.00 90.31 208 GLY A N 1
ATOM 1383 C CA . GLY A 1 208 ? -13.427 -11.342 27.115 1.00 90.31 208 GLY A CA 1
ATOM 1384 C C . GLY A 1 208 ? -14.132 -11.780 25.829 1.00 90.31 208 GLY A C 1
ATOM 1385 O O . GLY A 1 208 ? -13.572 -11.692 24.736 1.00 90.31 208 GLY A O 1
ATOM 1386 N N . LYS A 1 209 ? -15.347 -12.322 25.967 1.00 93.31 209 LYS A N 1
ATOM 1387 C CA . LYS A 1 209 ? -16.141 -12.849 24.850 1.00 93.31 209 LYS A CA 1
ATOM 1388 C C . LYS A 1 209 ? -17.557 -12.286 24.871 1.00 93.31 209 LYS A C 1
ATOM 1390 O O . LYS A 1 209 ? -18.238 -12.446 25.883 1.00 93.31 209 LYS A O 1
ATOM 1395 N N . GLY A 1 210 ? -18.022 -11.766 23.737 1.00 90.00 210 GLY A N 1
ATOM 1396 C CA . GLY A 1 210 ? -19.422 -11.374 23.553 1.00 90.00 210 GLY A CA 1
ATOM 1397 C C . GLY A 1 210 ? -19.825 -10.111 24.310 1.00 90.00 210 GLY A C 1
ATOM 1398 O O . GLY A 1 210 ? -20.976 -10.015 24.731 1.00 90.00 210 GLY A O 1
ATOM 1399 N N . ASN A 1 211 ? -18.887 -9.197 24.556 1.00 91.38 211 ASN A N 1
ATOM 1400 C CA . ASN A 1 211 ? -19.166 -7.954 25.269 1.00 91.38 211 ASN A CA 1
ATOM 1401 C C . ASN A 1 211 ? -19.681 -6.894 24.308 1.00 91.38 211 ASN A C 1
ATOM 1403 O O . ASN A 1 211 ? -19.115 -6.737 23.233 1.00 91.38 211 ASN A O 1
ATOM 1407 N N . ILE A 1 212 ? -20.718 -6.163 24.707 1.00 94.69 212 ILE A N 1
ATOM 1408 C CA . ILE A 1 212 ? -21.309 -5.079 23.924 1.00 94.69 212 ILE A CA 1
ATOM 1409 C C . ILE A 1 212 ? -21.368 -3.830 24.801 1.00 94.69 212 ILE A C 1
ATOM 1411 O O . ILE A 1 212 ? -22.004 -3.832 25.861 1.00 94.69 212 ILE A O 1
ATOM 1415 N N . VAL A 1 213 ? -20.705 -2.765 24.356 1.00 91.81 213 VAL A N 1
ATOM 1416 C CA . VAL A 1 213 ? -20.680 -1.464 25.031 1.00 91.81 213 VAL A CA 1
ATOM 1417 C C . VAL A 1 213 ? -21.234 -0.400 24.094 1.00 91.81 213 VAL A C 1
ATOM 1419 O O . VAL A 1 213 ? -20.541 0.055 23.193 1.00 91.81 213 VAL A O 1
ATOM 1422 N N . ASP A 1 214 ? -22.486 -0.004 24.303 1.00 92.62 214 ASP A N 1
ATOM 1423 C CA . ASP A 1 214 ? -23.202 0.983 23.484 1.00 92.62 214 ASP A CA 1
ATOM 1424 C C . ASP A 1 214 ? -23.193 2.404 24.051 1.00 92.62 214 ASP A C 1
ATOM 1426 O O . ASP A 1 214 ? -23.405 3.369 23.319 1.00 92.62 214 ASP A O 1
ATOM 1430 N N . LYS A 1 215 ? -22.886 2.556 25.340 1.00 88.69 215 LYS A N 1
ATOM 1431 C CA . LYS A 1 215 ? -22.790 3.866 25.983 1.00 88.69 215 LYS A CA 1
ATOM 1432 C C . LYS A 1 215 ? -21.444 4.534 25.735 1.00 88.69 215 LYS A C 1
ATOM 1434 O O . LYS A 1 215 ? -20.391 3.897 25.806 1.00 88.69 215 LYS A O 1
ATOM 1439 N N . ASN A 1 216 ? -21.488 5.848 25.529 1.00 92.50 216 ASN A N 1
ATOM 1440 C CA . ASN A 1 216 ? -20.289 6.676 25.461 1.00 92.50 216 ASN A CA 1
ATOM 1441 C C . ASN A 1 216 ? -19.516 6.600 26.787 1.00 92.50 216 ASN A C 1
ATOM 1443 O O . ASN A 1 216 ? -20.131 6.579 27.856 1.00 92.50 216 ASN A O 1
ATOM 1447 N N . TYR A 1 217 ? -18.186 6.574 26.706 1.00 92.44 217 TYR A N 1
ATOM 1448 C CA . TYR A 1 217 ? -17.258 6.530 27.847 1.00 92.44 217 TYR A CA 1
ATOM 1449 C C . TYR A 1 217 ? -17.408 5.309 28.772 1.00 92.44 217 TYR A C 1
ATOM 1451 O O . TYR A 1 217 ? -16.883 5.299 29.883 1.00 92.44 217 TYR A O 1
ATOM 1459 N N . ALA A 1 218 ? -18.138 4.273 28.351 1.00 88.00 218 ALA A N 1
ATOM 1460 C CA . ALA A 1 218 ? -18.314 3.068 29.151 1.00 88.00 218 ALA A CA 1
ATOM 1461 C C . ALA A 1 218 ? -17.201 2.044 28.892 1.00 88.00 218 ALA A C 1
ATOM 1463 O O . ALA A 1 218 ? -16.691 1.922 27.777 1.00 88.00 218 ALA A O 1
ATOM 1464 N N . THR A 1 219 ? -16.886 1.255 29.922 1.00 89.88 219 THR A N 1
ATOM 1465 C CA . THR A 1 219 ? -15.861 0.206 29.863 1.00 89.88 219 THR A CA 1
ATOM 1466 C C . THR A 1 219 ? -16.430 -1.152 30.267 1.00 89.88 219 THR A C 1
ATOM 1468 O O . THR A 1 219 ? -17.186 -1.250 31.233 1.00 89.88 219 THR A O 1
ATOM 1471 N N . ALA A 1 220 ? -16.040 -2.216 29.560 1.00 88.06 220 ALA A N 1
ATOM 1472 C CA . ALA A 1 220 ? -16.359 -3.599 29.915 1.00 88.06 220 ALA A CA 1
ATOM 1473 C C . ALA A 1 220 ? -15.106 -4.481 30.016 1.00 88.06 220 ALA A C 1
ATOM 1475 O O . ALA A 1 220 ? -14.153 -4.334 29.254 1.00 88.06 220 ALA A O 1
ATOM 1476 N N . SER A 1 221 ? -15.128 -5.446 30.940 1.00 82.00 221 SER A N 1
ATOM 1477 C CA . SER A 1 221 ? -14.011 -6.379 31.173 1.00 82.00 221 SER A CA 1
ATOM 1478 C C . SER A 1 221 ? -14.420 -7.845 31.380 1.00 82.00 221 SER A C 1
ATOM 1480 O O . SER A 1 221 ? -13.562 -8.724 31.354 1.00 82.00 221 SER A O 1
ATOM 1482 N N . ARG A 1 222 ? -15.715 -8.156 31.551 1.00 67.38 222 ARG A N 1
ATOM 1483 C CA . ARG A 1 222 ? -16.215 -9.521 31.832 1.00 67.38 222 ARG A CA 1
ATOM 1484 C C . ARG A 1 222 ? -17.035 -10.076 30.681 1.00 67.38 222 ARG A C 1
ATOM 1486 O O . ARG A 1 222 ? -17.734 -9.308 30.049 1.00 67.38 222 ARG A O 1
ATOM 1493 N N . LYS A 1 223 ? -16.981 -11.396 30.461 1.00 71.88 223 LYS A N 1
ATOM 1494 C CA . LYS A 1 223 ? -17.716 -12.151 29.423 1.00 71.88 223 LYS A CA 1
ATOM 1495 C C . LYS A 1 223 ? -19.230 -11.886 29.451 1.00 71.88 223 LYS A C 1
ATOM 1497 O O . LYS A 1 223 ? -19.849 -12.010 30.502 1.00 71.88 223 LYS A O 1
ATOM 1502 N N . GLY A 1 224 ? -19.820 -11.647 28.279 1.00 58.62 224 GLY A N 1
ATOM 1503 C CA . GLY A 1 224 ? -21.265 -11.492 28.090 1.00 58.62 224 GLY A CA 1
ATOM 1504 C C . GLY A 1 224 ? -21.849 -10.194 28.652 1.00 58.62 224 GLY A C 1
ATOM 1505 O O . GLY A 1 224 ? -23.065 -10.106 28.827 1.00 58.62 224 GLY A O 1
ATOM 1506 N N . TYR A 1 225 ? -21.014 -9.198 28.958 1.00 65.12 225 TYR A N 1
ATOM 1507 C CA . TYR A 1 225 ? -21.491 -7.917 29.464 1.00 65.12 225 TYR A CA 1
ATOM 1508 C C . TYR A 1 225 ? -22.199 -7.141 28.348 1.00 65.12 225 TYR A C 1
ATOM 1510 O O . TYR A 1 225 ? -21.593 -6.825 27.326 1.00 65.12 225 TYR A O 1
ATOM 1518 N N . LYS A 1 226 ? -23.475 -6.809 28.558 1.00 62.81 226 LYS A N 1
ATOM 1519 C CA . LYS A 1 226 ? -24.199 -5.797 27.780 1.00 62.81 226 LYS A CA 1
ATOM 1520 C C . LYS A 1 226 ? -24.328 -4.558 28.655 1.00 62.81 226 LYS A C 1
ATOM 1522 O O . LYS A 1 226 ? -24.912 -4.652 29.737 1.00 62.81 226 LYS A O 1
ATOM 1527 N N . SER A 1 227 ? -23.777 -3.428 28.218 1.00 54.16 227 SER A N 1
ATOM 1528 C CA . SER A 1 227 ? -23.890 -2.172 28.964 1.00 54.16 227 SER A CA 1
ATOM 1529 C C . SER A 1 227 ? -25.363 -1.827 29.187 1.00 54.16 227 SER A C 1
ATOM 1531 O O . SER A 1 227 ? -26.114 -1.611 28.246 1.00 54.16 227 SER A O 1
ATOM 1533 N N . LYS A 1 228 ? -25.809 -1.821 30.450 1.00 45.72 228 LYS A N 1
ATOM 1534 C CA . LYS A 1 228 ? -27.152 -1.340 30.822 1.00 45.72 228 LYS A CA 1
ATOM 1535 C C . LYS A 1 228 ? -27.113 0.027 31.515 1.00 45.72 228 LYS A C 1
ATOM 1537 O O . LYS A 1 228 ? -28.103 0.755 31.458 1.00 45.72 228 LYS A O 1
ATOM 1542 N N . ARG A 1 229 ? -25.986 0.459 32.103 1.00 42.59 229 ARG A N 1
ATOM 1543 C CA . ARG A 1 229 ? -25.814 1.783 32.751 1.00 42.59 229 ARG A CA 1
ATOM 1544 C C . ARG A 1 229 ? -24.364 2.279 32.658 1.00 42.59 229 ARG A C 1
ATOM 1546 O O . ARG A 1 229 ? -23.474 1.471 32.423 1.00 42.59 229 ARG A O 1
ATOM 1553 N N . GLN A 1 230 ? -24.164 3.598 32.806 1.00 37.84 230 GLN A N 1
ATOM 1554 C CA . GLN A 1 230 ? -22.852 4.254 32.930 1.00 37.84 230 GLN A CA 1
ATOM 1555 C C . GLN A 1 230 ? -22.116 3.679 34.153 1.00 37.84 230 GLN A C 1
ATOM 1557 O O . GLN A 1 230 ? -22.185 4.243 35.238 1.00 37.84 230 GLN A O 1
ATOM 1562 N N . SER A 1 231 ? -21.458 2.528 34.044 1.00 41.78 231 SER A N 1
ATOM 1563 C CA . SER A 1 231 ? -20.483 2.130 35.058 1.00 41.78 231 SER A CA 1
ATOM 1564 C C . SER A 1 231 ? -19.167 2.811 34.703 1.00 41.78 231 SER A C 1
ATOM 1566 O O . SER A 1 231 ? -18.360 2.271 33.946 1.00 41.78 231 SER A O 1
ATOM 1568 N N . MET A 1 232 ? -19.044 4.046 35.196 1.00 43.75 232 MET A N 1
ATOM 1569 C CA . MET A 1 232 ? -17.815 4.828 35.271 1.00 43.75 232 MET A CA 1
ATOM 1570 C C . MET A 1 232 ? -16.770 4.049 36.072 1.00 43.75 232 MET A C 1
ATOM 1572 O O . MET A 1 232 ? -17.002 3.705 37.226 1.00 43.75 232 MET A O 1
ATOM 1576 N N . PHE A 1 233 ? -15.600 3.840 35.482 1.00 43.94 233 PHE A N 1
ATOM 1577 C CA . PHE A 1 233 ? -14.368 4.090 36.219 1.00 43.94 233 PHE A CA 1
ATOM 1578 C C . PHE A 1 233 ? -13.973 5.524 35.846 1.00 43.94 233 PHE A C 1
ATOM 1580 O O . PHE A 1 233 ? -13.322 5.726 34.826 1.00 43.94 233 PHE A O 1
ATOM 1587 N N . SER A 1 234 ? -14.460 6.527 36.584 1.00 34.56 234 SER A N 1
ATOM 1588 C CA . SER A 1 234 ? -13.920 7.888 36.494 1.00 34.56 234 SER A CA 1
ATOM 1589 C C . SER A 1 234 ? -12.780 7.990 37.497 1.00 34.56 234 SER A C 1
ATOM 1591 O O . SER A 1 234 ? -13.007 7.852 38.698 1.00 34.56 234 SER A O 1
ATOM 1593 N N . VAL A 1 235 ? -11.559 8.188 37.012 1.00 34.50 235 VAL A N 1
ATOM 1594 C CA . VAL A 1 235 ? -10.460 8.651 37.861 1.00 34.50 235 VAL A CA 1
ATOM 1595 C C . VAL A 1 235 ? -10.637 10.163 37.966 1.00 34.50 235 VAL A C 1
ATOM 1597 O O . VAL A 1 235 ? -10.571 10.850 36.952 1.00 34.50 235 VAL A O 1
ATOM 1600 N N . ASP A 1 236 ? -10.963 10.654 39.157 1.00 33.03 236 ASP A N 1
ATOM 1601 C CA . ASP A 1 236 ? -10.958 12.086 39.463 1.00 33.03 236 ASP A CA 1
ATOM 1602 C C . ASP A 1 236 ? -9.498 12.501 39.706 1.00 33.03 236 ASP A C 1
ATOM 1604 O O . ASP A 1 236 ? -8.801 11.850 40.489 1.00 33.03 236 ASP A O 1
ATOM 1608 N N . GLU A 1 237 ? -9.010 13.543 39.025 1.00 37.69 237 GLU A N 1
ATOM 1609 C CA . GLU A 1 237 ? -7.602 13.985 39.069 1.00 37.69 237 GLU A CA 1
ATOM 1610 C C . GLU A 1 237 ? -7.148 14.443 40.470 1.00 37.69 237 GLU A C 1
ATOM 1612 O O . GLU A 1 237 ? -5.957 14.650 40.690 1.00 37.69 237 GLU A O 1
ATOM 1617 N N . ASN A 1 238 ? -8.064 14.525 41.442 1.00 40.12 238 ASN A N 1
ATOM 1618 C CA . ASN A 1 238 ? -7.784 14.990 42.799 1.00 40.12 238 ASN A CA 1
ATOM 1619 C C . ASN A 1 238 ? -7.970 13.946 43.917 1.00 40.12 238 ASN A C 1
ATOM 1621 O O . ASN A 1 238 ? -7.905 14.322 45.088 1.00 40.12 238 ASN A O 1
ATOM 1625 N N . ASN A 1 239 ? -8.187 12.652 43.629 1.00 35.91 239 ASN A N 1
ATOM 1626 C CA . ASN A 1 239 ? -8.349 11.662 44.705 1.00 35.91 239 ASN A CA 1
ATOM 1627 C C . ASN A 1 239 ? -7.741 10.284 44.379 1.00 35.91 239 ASN A C 1
ATOM 1629 O O . ASN A 1 239 ? -8.179 9.571 43.481 1.00 35.91 239 ASN A O 1
ATOM 1633 N N . SER A 1 240 ? -6.735 9.877 45.155 1.00 36.84 240 SER A N 1
ATOM 1634 C CA . SER A 1 240 ? -5.899 8.680 44.968 1.00 36.84 240 SER A CA 1
ATOM 1635 C C . SER A 1 240 ? -6.561 7.350 45.372 1.00 36.84 240 SER A C 1
ATOM 1637 O O . SER A 1 240 ? -5.874 6.399 45.747 1.00 36.84 240 SER A O 1
ATOM 1639 N N . THR A 1 241 ? -7.890 7.226 45.277 1.00 35.12 241 THR A N 1
ATOM 1640 C CA . THR A 1 241 ? -8.607 5.985 45.627 1.00 35.12 241 THR A CA 1
ATOM 1641 C C . THR A 1 241 ? -9.435 5.430 44.469 1.00 35.12 241 THR A C 1
ATOM 1643 O O . THR A 1 241 ? -10.404 6.017 43.996 1.00 35.12 241 THR A O 1
ATOM 1646 N N . LEU A 1 242 ? -9.048 4.230 44.025 1.00 36.69 242 LEU A N 1
ATOM 1647 C CA . LEU A 1 242 ? -9.770 3.413 43.056 1.00 36.69 242 LEU A CA 1
ATOM 1648 C C . LEU A 1 242 ? -11.080 2.902 43.689 1.00 36.69 242 LEU A C 1
ATOM 1650 O O . LEU A 1 242 ? -11.097 1.853 44.330 1.00 36.69 242 LEU A O 1
ATOM 1654 N N . MET A 1 243 ? -12.189 3.619 43.507 1.00 34.53 243 MET A N 1
ATOM 1655 C CA . MET A 1 243 ? -13.516 3.113 43.876 1.00 34.53 243 MET A CA 1
ATOM 1656 C C . MET A 1 243 ? -14.000 2.111 42.822 1.00 34.53 243 MET A C 1
ATOM 1658 O O . MET A 1 243 ? -14.633 2.460 41.827 1.00 34.53 243 MET A O 1
ATOM 1662 N N . ALA A 1 244 ? -13.702 0.830 43.038 1.00 34.34 244 ALA A N 1
ATOM 1663 C CA . ALA A 1 244 ? -14.403 -0.245 42.354 1.00 34.34 244 ALA A CA 1
ATOM 1664 C C . ALA A 1 244 ? -15.845 -0.288 42.881 1.00 34.34 244 ALA A C 1
ATOM 1666 O O . ALA A 1 244 ? -16.093 -0.795 43.973 1.00 34.34 244 ALA A O 1
ATOM 1667 N N . VAL A 1 245 ? -16.812 0.218 42.110 1.00 38.69 245 VAL A N 1
ATOM 1668 C CA . VAL A 1 245 ? -18.234 -0.024 42.397 1.00 38.69 245 VAL A CA 1
ATOM 1669 C C . VAL A 1 245 ? -18.527 -1.498 42.106 1.00 38.69 245 VAL A C 1
ATOM 1671 O O . VAL A 1 245 ? -18.955 -1.880 41.015 1.00 38.69 245 VAL A O 1
ATOM 1674 N N . ILE A 1 246 ? -18.255 -2.359 43.086 1.00 36.06 246 ILE A N 1
ATOM 1675 C CA . ILE A 1 246 ? -18.836 -3.695 43.153 1.00 36.06 246 ILE A CA 1
ATOM 1676 C C . ILE A 1 246 ? -20.270 -3.484 43.634 1.00 36.06 246 ILE A C 1
ATOM 1678 O O . ILE A 1 246 ? -20.532 -3.458 44.831 1.00 36.06 246 ILE A O 1
ATOM 1682 N N . ASN A 1 247 ? -21.210 -3.314 42.703 1.00 36.66 247 ASN A N 1
ATOM 1683 C CA . ASN A 1 247 ? -22.622 -3.471 43.035 1.00 36.66 247 ASN A CA 1
ATOM 1684 C C . ASN A 1 247 ? -22.863 -4.951 43.347 1.00 36.66 247 ASN A C 1
ATOM 1686 O O . ASN A 1 247 ? -23.174 -5.745 42.457 1.00 36.66 247 ASN A O 1
ATOM 1690 N N . THR A 1 248 ? -22.696 -5.333 44.610 1.00 34.16 248 THR A N 1
ATOM 1691 C CA . THR A 1 248 ? -23.412 -6.475 45.156 1.00 34.16 248 THR A CA 1
ATOM 1692 C C . THR A 1 248 ? -24.883 -6.079 45.173 1.00 34.16 248 THR A C 1
ATOM 1694 O O . THR A 1 248 ? -25.299 -5.148 45.857 1.00 34.16 248 THR A O 1
ATOM 1697 N N . THR A 1 249 ? -25.700 -6.747 44.365 1.00 36.31 249 THR A N 1
ATOM 1698 C CA . THR A 1 249 ? -27.140 -6.767 44.609 1.00 36.31 249 THR A CA 1
ATOM 1699 C C . THR A 1 249 ? -27.342 -7.416 45.973 1.00 36.31 249 THR A C 1
ATOM 1701 O O . THR A 1 249 ? -27.275 -8.639 46.085 1.00 36.31 249 THR A O 1
ATOM 1704 N N . ALA A 1 250 ? -27.527 -6.605 47.013 1.00 36.69 250 ALA A N 1
ATOM 1705 C CA . ALA A 1 250 ? -28.130 -7.069 48.247 1.00 36.69 250 ALA A CA 1
ATOM 1706 C C . ALA A 1 250 ? -29.566 -7.476 47.898 1.00 36.69 250 ALA A C 1
ATOM 1708 O O . ALA A 1 250 ? -30.373 -6.639 47.493 1.00 36.69 250 ALA A O 1
ATOM 1709 N N . ALA A 1 251 ? -29.856 -8.773 47.968 1.00 38.94 251 ALA A N 1
ATOM 1710 C CA . ALA A 1 251 ? -31.226 -9.249 48.003 1.00 38.94 251 ALA A CA 1
ATOM 1711 C C . ALA A 1 251 ? -31.835 -8.756 49.324 1.00 38.94 251 ALA A C 1
ATOM 1713 O O . ALA A 1 251 ? -31.457 -9.217 50.397 1.00 38.94 251 ALA A O 1
ATOM 1714 N N . SER A 1 252 ? -32.705 -7.754 49.243 1.00 42.00 252 SER A N 1
ATOM 1715 C CA . SER A 1 252 ? -33.588 -7.343 50.329 1.00 42.00 252 SER A CA 1
ATOM 1716 C C . SER A 1 252 ? -34.894 -8.142 50.257 1.00 42.00 252 SER A C 1
ATOM 1718 O O . SER A 1 252 ? -35.522 -8.144 49.197 1.00 42.00 252 SER A O 1
ATOM 1720 N N . GLY A 1 253 ? -35.303 -8.733 51.383 1.00 36.09 253 GLY A N 1
ATOM 1721 C CA . GLY A 1 253 ? -36.584 -9.427 51.604 1.00 36.09 253 GLY A CA 1
ATOM 1722 C C . GLY A 1 253 ? -36.348 -10.915 51.891 1.00 36.09 253 GLY A C 1
ATOM 1723 O O . GLY A 1 253 ? -35.759 -11.593 51.061 1.00 36.09 253 GLY A O 1
ATOM 1724 N N . ASP A 1 254 ? -36.662 -11.481 53.056 1.00 36.62 254 ASP A N 1
ATOM 1725 C CA . ASP A 1 254 ? -37.810 -11.190 53.913 1.00 36.62 254 ASP A CA 1
ATOM 1726 C C . ASP A 1 254 ? -37.472 -11.228 55.410 1.00 36.62 254 ASP A C 1
ATOM 1728 O O . ASP A 1 254 ? -36.740 -12.093 55.892 1.00 36.62 254 ASP A O 1
ATOM 1732 N N . SER A 1 255 ? -38.070 -10.291 56.144 1.00 43.88 255 SER A N 1
ATOM 1733 C CA . SER A 1 255 ? -38.311 -10.380 57.580 1.00 43.88 255 SER A CA 1
ATOM 1734 C C . SER A 1 255 ? -39.822 -10.396 57.809 1.00 43.88 255 SER A C 1
ATOM 1736 O O . SER A 1 255 ? -40.482 -9.391 57.536 1.00 43.88 255 SER A O 1
ATOM 1738 N N . ASN A 1 256 ? -40.336 -11.527 58.290 1.00 42.72 256 ASN A N 1
ATOM 1739 C CA . ASN A 1 256 ? -41.329 -11.648 59.362 1.00 42.72 256 ASN A CA 1
ATOM 1740 C C . ASN A 1 256 ? -41.322 -13.087 59.877 1.00 42.72 256 ASN A C 1
ATOM 1742 O O . ASN A 1 256 ? -41.419 -14.005 59.033 1.00 42.72 256 ASN A O 1
#

Sequence (256 aa):
GNCPSGDASVTFGRENTASGDYSSVTGGWDSIASGDYSSISGGQVNKASGQSSSVSGGISNTASAFASSVSGGAGNLASGYYSSVSGGDVNEASGFSSSVSGGGKNRATGEEASILGGGKNSALGYQSAVSGGNLNRAVAKVSSVTAGQRNQAKGKGASVSGGKSNFANGETSTISGGVGNRAENKFSSISGGMKNEALGVSSSILGGKGNIVDKNYATASRKGYKSKRQSMFSVDENNSTLMAVINTTAASGDSN

Radius of gyration: 26.23 Å; Cα contacts (8 Å, |Δi|>4): 1036; chains: 1; bounding box: 63×28×94 Å

InterPro domains:
  IPR011049 Serralysin-like metalloprotease, C-terminal [G3DSA:2.150.10.10] (4-114)

Organism: NCBI:txid216773

Secondary structure (DSSP, 8-state):
--EE-TT-EE-SSBS-EE-STT-EE-S-BS-EE-STT-EE-S-BS-EE-STT-EE-SSBS-EE-STT-EE-SSBS-EE-STT-EE-SSBS-EE-STT-EE-SSBS-EE-STT-EE-S-BS-EE-STT-EE-SSBS-EE-STT-EE-SSBS-EE-STT-EE-SSBS-EE-STT-EE-S-BS-EE-STT-EE-S-BS-EE-STT-EE-S-BS-EE-STT-EE-STT-B--S-------TT------------------

Foldseek 3Di:
DEAEDDCEEEQEEECEYADADPEYEDYEENEYHQAHCEYEPYEECEYQQAHVEYEPYEECEYQHYACEYEPYEYQEYGQAHCEYEPYEENEYQNAHVEYEPYEYCEEENEHCEYEPYEYNEYQAEHVEYEPYEYCEYQHYACEYEDYEENEYQQAHCEYEPYEYNEYNNEHVEYEPYEECEYQNYALEYEPYEYNAYNQAHVEYEPYEYCHYHNHHVAYHDYHNHYDPDRPDPDDDPPDPDRPPPPPPPDPDDDDD